Protein AF-A0A7C6ZZM4-F1 (afdb_monomer_lite)

Secondary structure (DSSP, 8-state):
-PPEEEEEE-S-HHHHHHHHHHHHHHHHTTPEE-S-GGG-SEEEEEE--SSHHHHHHHHHHHHHHHHHHHTT--SEEEEEEHHHHHSHHHHHHH-TT--EEE-GGGGGGHHHHHHHHHHS---S-EEE-------GGGGS-----TT-SEEEEE-EE------TT--HHHHH-S-EEPPHHHHHHHHHHHHHTT--EEEEE-S-GGGTTTTTSSS--HHHHHHH-

Radius of gyration: 17.54 Å; chains: 1; bounding box: 42×34×49 Å

Foldseek 3Di:
DAAEEEEAFADDQVSVLLVQLLQFLLVVLRHHYDPPLLQHQEYEYAADDQDDVRVVVSVVVQVVSLVSVVVVSYNAYEYEYQCLQVCVVPCVVVPVSHQERAAPLCSLCNNVVCCCVVPVVPDHHYYHHPDQPDPVSSLGGGHDDPPDLEGEQEFWWFDPDPPPSGPRCSRTNYIGGDDLVSSLVVVVVVVVVRRPYYHYDYPDLQCHCCVPNVDGCSVVSVVSD

pLDDT: mean 94.8, std 5.5, range [56.72, 98.62]

Structure (mmCIF, N/CA/C/O backbone):
data_AF-A0A7C6ZZM4-F1
#
_entry.id   AF-A0A7C6ZZM4-F1
#
loop_
_atom_site.group_PDB
_atom_site.id
_atom_site.type_symbol
_atom_site.label_atom_id
_atom_site.label_alt_id
_atom_site.label_comp_id
_atom_site.label_asym_id
_atom_site.label_entity_id
_atom_site.label_seq_id
_atom_site.pdbx_PDB_ins_code
_atom_site.Cartn_x
_atom_site.Cartn_y
_atom_site.Cartn_z
_atom_site.occupancy
_atom_site.B_iso_or_equiv
_atom_site.auth_seq_id
_atom_site.auth_comp_id
_atom_site.auth_asym_id
_atom_site.auth_atom_id
_atom_site.pdbx_PDB_model_num
ATOM 1 N N . MET A 1 1 ? -19.644 -15.071 12.834 1.00 56.72 1 MET A N 1
ATOM 2 C CA . MET A 1 1 ? -19.737 -13.792 12.101 1.00 56.72 1 MET A CA 1
ATOM 3 C C . MET A 1 1 ? -18.325 -13.374 11.755 1.00 56.72 1 MET A C 1
ATOM 5 O O . MET A 1 1 ? -17.485 -13.426 12.648 1.00 56.72 1 MET A O 1
ATOM 9 N N . ASN A 1 2 ? -18.058 -13.038 10.494 1.00 79.69 2 ASN A N 1
ATOM 10 C CA . ASN A 1 2 ? -16.751 -12.513 10.101 1.00 79.69 2 ASN A CA 1
ATOM 11 C C . ASN A 1 2 ? -16.609 -11.097 10.663 1.00 79.69 2 ASN A C 1
ATOM 13 O O . ASN A 1 2 ? -17.570 -10.327 10.657 1.00 79.69 2 ASN A O 1
ATOM 17 N N . ARG A 1 3 ? -15.429 -10.775 11.192 1.00 92.75 3 ARG A N 1
ATOM 18 C CA . ARG A 1 3 ? -15.147 -9.439 11.724 1.00 92.75 3 ARG A CA 1
ATOM 19 C C . ARG A 1 3 ? -14.967 -8.469 10.562 1.00 92.75 3 ARG A C 1
ATOM 21 O O . ARG A 1 3 ? -14.267 -8.795 9.601 1.00 92.75 3 ARG A O 1
ATOM 28 N N . LYS A 1 4 ? -15.584 -7.292 10.651 1.00 96.62 4 LYS A N 1
ATOM 29 C CA . LYS A 1 4 ? -15.557 -6.287 9.582 1.00 96.62 4 LYS A CA 1
ATOM 30 C C . LYS A 1 4 ? -14.373 -5.336 9.722 1.00 96.62 4 LYS A C 1
ATOM 32 O O . LYS A 1 4 ? -14.105 -4.850 10.820 1.00 96.62 4 LYS A O 1
ATOM 37 N N . VAL A 1 5 ? -13.703 -5.039 8.611 1.00 97.88 5 VAL A N 1
ATOM 38 C CA . VAL A 1 5 ? -12.553 -4.127 8.546 1.00 97.88 5 VAL A CA 1
ATOM 39 C C . VAL A 1 5 ? -12.775 -3.076 7.458 1.00 97.88 5 VAL A C 1
ATOM 41 O O . VAL A 1 5 ? -13.059 -3.415 6.310 1.00 97.88 5 VAL A O 1
ATOM 44 N N . GLY A 1 6 ? -12.643 -1.802 7.822 1.00 97.88 6 GLY A N 1
ATOM 45 C CA . GLY A 1 6 ? -12.631 -0.675 6.891 1.00 97.88 6 GLY A CA 1
ATOM 46 C C . GLY A 1 6 ? -11.207 -0.322 6.462 1.00 97.88 6 GLY A C 1
ATOM 47 O O . GLY A 1 6 ? -10.270 -0.432 7.254 1.00 97.88 6 GLY A O 1
ATOM 48 N N . ILE A 1 7 ? -11.030 0.113 5.215 1.00 98.12 7 ILE A N 1
ATOM 49 C CA . ILE A 1 7 ? -9.736 0.587 4.708 1.00 98.12 7 ILE A CA 1
ATOM 50 C C . ILE A 1 7 ? -9.934 1.937 4.025 1.00 98.12 7 ILE A C 1
ATOM 52 O O . ILE A 1 7 ? -10.660 2.041 3.038 1.00 98.12 7 ILE A O 1
ATOM 56 N N . VAL A 1 8 ? -9.230 2.952 4.522 1.00 98.00 8 VAL A N 1
ATOM 57 C CA . VAL A 1 8 ? -9.134 4.275 3.905 1.00 98.00 8 VAL A CA 1
ATOM 58 C C . VAL A 1 8 ? -7.806 4.357 3.166 1.00 98.00 8 VAL A C 1
ATOM 60 O O . VAL A 1 8 ? -6.739 4.276 3.773 1.00 98.00 8 VAL A O 1
ATOM 63 N N . THR A 1 9 ? -7.854 4.505 1.845 1.00 97.06 9 THR A N 1
ATOM 64 C CA . THR A 1 9 ? -6.658 4.576 0.998 1.00 97.06 9 THR A CA 1
ATOM 65 C C . THR A 1 9 ? -6.409 6.004 0.548 1.00 97.06 9 THR A C 1
ATOM 67 O O . THR A 1 9 ? -7.226 6.574 -0.170 1.00 97.06 9 THR A O 1
ATOM 70 N N . LEU A 1 10 ? -5.239 6.544 0.886 1.00 96.62 10 LEU A N 1
ATOM 71 C CA . LEU A 1 10 ? -4.831 7.892 0.498 1.00 96.62 10 LEU A CA 1
ATOM 72 C C . LEU A 1 10 ? -3.589 7.885 -0.394 1.00 96.62 10 LEU A C 1
ATOM 74 O O . LEU A 1 10 ? -2.773 6.955 -0.392 1.00 96.62 10 LEU A O 1
ATOM 78 N N . GLY A 1 11 ? -3.399 8.982 -1.122 1.00 93.44 11 GLY A N 1
ATOM 79 C CA . GLY A 1 11 ? -2.175 9.251 -1.864 1.00 93.44 11 GLY A CA 1
ATOM 80 C C . GLY A 1 11 ? -2.167 8.710 -3.287 1.00 93.44 11 GLY A C 1
ATOM 81 O O . GLY A 1 11 ? -2.845 9.228 -4.165 1.00 93.44 11 GLY A O 1
ATOM 82 N N . CYS A 1 12 ? -1.280 7.753 -3.563 1.00 94.75 12 CYS A N 1
ATOM 83 C CA . CYS A 1 12 ? -0.857 7.442 -4.931 1.00 94.75 12 CYS A CA 1
ATOM 84 C C . CYS A 1 12 ? -1.203 6.007 -5.366 1.00 94.75 12 CYS A C 1
ATOM 86 O O . CYS A 1 12 ? -1.445 5.152 -4.512 1.00 94.75 12 CYS A O 1
ATOM 88 N N . PRO A 1 13 ? -1.114 5.685 -6.673 1.00 96.75 13 PRO A N 1
ATOM 89 C CA . PRO A 1 13 ? -1.399 4.345 -7.196 1.00 96.75 13 PRO A CA 1
ATOM 90 C C . PRO A 1 13 ? -0.653 3.197 -6.506 1.00 96.75 13 PRO A C 1
ATOM 92 O O . PRO A 1 13 ? -1.182 2.102 -6.369 1.00 96.75 13 PRO A O 1
ATOM 95 N N . LYS A 1 14 ? 0.572 3.443 -6.030 1.00 96.06 14 LYS A N 1
ATOM 96 C CA . LYS A 1 14 ? 1.363 2.435 -5.305 1.00 96.06 14 LYS A CA 1
ATOM 97 C C . LYS A 1 14 ? 0.750 2.111 -3.943 1.00 96.06 14 LYS A C 1
ATOM 99 O O . LYS A 1 14 ? 0.739 0.956 -3.547 1.00 96.06 14 LYS A O 1
ATOM 104 N N . ASN A 1 15 ? 0.213 3.129 -3.273 1.00 95.38 15 ASN A N 1
ATOM 105 C CA . ASN A 1 15 ? -0.467 2.974 -1.994 1.00 95.38 15 ASN A CA 1
ATOM 106 C C . ASN A 1 15 ? -1.818 2.270 -2.165 1.00 95.38 15 ASN A C 1
ATOM 108 O O . ASN A 1 15 ? -2.217 1.492 -1.308 1.00 95.38 15 ASN A O 1
ATOM 112 N N . LEU A 1 16 ? -2.488 2.492 -3.302 1.00 96.44 16 LEU A N 1
ATOM 113 C CA . LEU A 1 16 ? -3.681 1.733 -3.665 1.00 96.44 16 LEU A CA 1
ATOM 114 C C . LEU A 1 16 ? -3.374 0.240 -3.815 1.00 96.44 16 LEU A C 1
ATOM 116 O O . LEU A 1 16 ? -4.078 -0.564 -3.219 1.00 96.44 16 LEU A O 1
ATOM 120 N N . VAL A 1 17 ? -2.296 -0.128 -4.517 1.00 97.38 17 VAL A N 1
ATOM 121 C CA . VAL A 1 17 ? -1.868 -1.538 -4.604 1.00 97.38 17 VAL A CA 1
ATOM 122 C C . VAL A 1 17 ? -1.581 -2.118 -3.212 1.00 97.38 17 VAL A C 1
ATOM 124 O O . VAL A 1 17 ? -1.999 -3.237 -2.930 1.00 97.38 17 VAL A O 1
ATOM 127 N N . ASP A 1 18 ? -0.935 -1.356 -2.321 1.00 97.06 18 ASP A N 1
ATOM 128 C CA . ASP A 1 18 ? -0.705 -1.798 -0.938 1.00 97.06 18 ASP A CA 1
ATOM 129 C C . ASP A 1 18 ? -2.032 -2.066 -0.206 1.00 97.06 18 ASP A C 1
ATOM 131 O O . ASP A 1 18 ? -2.182 -3.106 0.427 1.00 97.06 18 ASP A O 1
ATOM 135 N N . SER A 1 19 ? -3.025 -1.180 -0.335 1.00 97.62 19 SER A N 1
ATOM 136 C CA . SER A 1 19 ? -4.355 -1.375 0.261 1.00 97.62 19 SER A CA 1
ATOM 137 C C . SER A 1 19 ? -5.121 -2.562 -0.331 1.00 97.62 19 SER A C 1
ATOM 139 O O . SER A 1 19 ? -5.804 -3.266 0.409 1.00 97.62 19 SER A O 1
ATOM 141 N N . GLU A 1 20 ? -4.997 -2.824 -1.633 1.00 97.06 20 GLU A N 1
ATOM 142 C CA . GLU A 1 20 ? -5.584 -4.010 -2.270 1.00 97.06 20 GLU A CA 1
ATOM 143 C C . GLU A 1 20 ? -4.969 -5.305 -1.717 1.00 97.06 20 GLU A C 1
ATOM 145 O O . GLU A 1 20 ? -5.688 -6.276 -1.470 1.00 97.06 20 GLU A O 1
ATOM 150 N N . ILE A 1 21 ? -3.653 -5.318 -1.476 1.00 97.19 21 ILE A N 1
ATOM 151 C CA . ILE A 1 21 ? -2.951 -6.440 -0.833 1.00 97.19 21 ILE A CA 1
ATOM 152 C C . ILE A 1 21 ? -3.411 -6.613 0.616 1.00 97.19 21 ILE A C 1
ATOM 154 O O . ILE A 1 21 ? -3.703 -7.736 1.027 1.00 97.19 21 ILE A O 1
ATOM 158 N N . MET A 1 22 ? -3.521 -5.520 1.381 1.00 97.38 22 MET A N 1
ATOM 159 C CA . MET A 1 22 ? -4.058 -5.562 2.747 1.00 97.38 22 MET A CA 1
ATOM 160 C C . MET A 1 22 ? -5.458 -6.182 2.753 1.00 97.38 22 MET A C 1
ATOM 162 O O . MET A 1 22 ? -5.711 -7.116 3.507 1.00 97.38 22 MET A O 1
ATOM 166 N N . ALA A 1 23 ? -6.346 -5.710 1.874 1.00 97.38 23 ALA A N 1
ATOM 167 C CA . ALA A 1 23 ? -7.710 -6.208 1.750 1.00 97.38 23 ALA A CA 1
ATOM 168 C C . ALA A 1 23 ? -7.762 -7.703 1.393 1.00 97.38 23 ALA A C 1
ATOM 170 O O . ALA A 1 23 ? -8.480 -8.458 2.044 1.00 97.38 23 ALA A O 1
ATOM 171 N N . GLY A 1 24 ? -6.985 -8.141 0.396 1.00 96.88 24 GLY A N 1
ATOM 172 C CA . GLY A 1 24 ? -6.943 -9.549 -0.013 1.00 96.88 24 GLY A CA 1
ATOM 173 C C . GLY A 1 24 ? -6.381 -10.461 1.079 1.00 96.88 24 GLY A C 1
ATOM 174 O O . GLY A 1 24 ? -6.982 -11.480 1.401 1.00 96.88 24 GLY A O 1
ATOM 175 N N . SER A 1 25 ? -5.294 -10.044 1.729 1.00 96.56 25 SER A N 1
ATOM 176 C CA . SER A 1 25 ? -4.680 -10.803 2.829 1.00 96.56 25 SER A CA 1
ATOM 177 C C . SER A 1 25 ? -5.598 -10.904 4.053 1.00 96.56 25 SER A C 1
ATOM 179 O O . SER A 1 25 ? -5.579 -11.899 4.773 1.00 96.56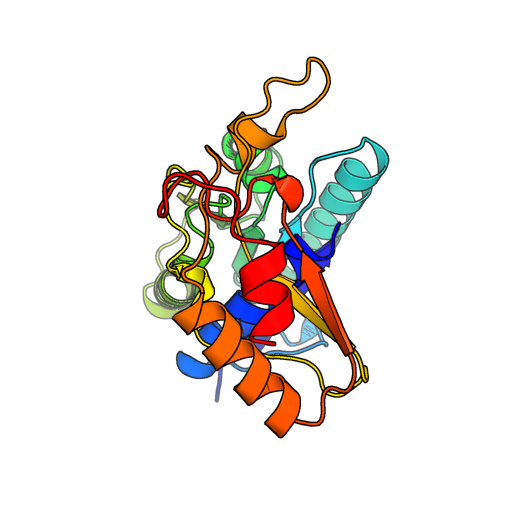 25 SER A O 1
ATOM 181 N N . LEU A 1 26 ? -6.418 -9.880 4.302 1.00 96.81 26 LEU A N 1
ATOM 182 C CA . LEU A 1 26 ? -7.426 -9.897 5.361 1.00 96.81 26 LEU A CA 1
ATOM 183 C C . LEU A 1 26 ? -8.601 -10.820 5.031 1.00 96.81 26 LEU A C 1
ATOM 185 O O . LEU A 1 26 ? -9.064 -11.536 5.918 1.00 96.81 26 LEU A O 1
ATOM 189 N N . GLN A 1 27 ? -9.048 -10.849 3.774 1.00 95.94 27 GLN A N 1
ATOM 190 C CA . GLN A 1 27 ? -10.064 -11.804 3.323 1.00 95.94 27 GLN A CA 1
ATOM 191 C C . GLN A 1 27 ? -9.586 -13.250 3.485 1.00 95.94 27 GLN A C 1
ATOM 193 O O . GLN A 1 27 ? -10.322 -14.069 4.037 1.00 95.94 27 GLN A O 1
ATOM 198 N N . ASP A 1 28 ? -8.340 -13.544 3.103 1.00 95.50 28 ASP A N 1
ATOM 199 C CA . ASP A 1 28 ? -7.726 -14.864 3.308 1.00 95.50 28 ASP A CA 1
ATOM 200 C C . ASP A 1 28 ? -7.648 -15.242 4.799 1.00 95.50 28 ASP A C 1
ATOM 202 O O . ASP A 1 28 ? -7.771 -16.412 5.158 1.00 95.50 28 ASP A O 1
ATOM 206 N N . ALA A 1 29 ? -7.505 -14.249 5.683 1.00 94.62 29 ALA A N 1
ATOM 207 C CA . ALA A 1 29 ? -7.520 -14.425 7.135 1.00 94.62 29 ALA A CA 1
ATOM 208 C C . ALA A 1 29 ? -8.936 -14.477 7.756 1.00 94.62 29 ALA A C 1
ATOM 210 O O . ALA A 1 29 ? -9.059 -14.561 8.978 1.00 94.62 29 ALA A O 1
ATOM 211 N N . GLY A 1 30 ? -10.004 -14.443 6.950 1.00 95.25 30 GLY A N 1
ATOM 212 C CA . GLY A 1 30 ? -11.395 -14.577 7.406 1.00 95.25 30 GLY A CA 1
ATOM 213 C C . GLY A 1 30 ? -12.087 -13.269 7.811 1.00 95.25 30 GLY A C 1
ATOM 214 O O . GLY A 1 30 ? -13.181 -13.307 8.383 1.00 95.25 30 GLY A O 1
ATOM 215 N N . TYR A 1 31 ? -11.486 -12.114 7.520 1.00 96.38 31 TYR A N 1
ATOM 216 C CA . TYR A 1 31 ? -12.114 -10.808 7.723 1.00 96.38 31 TYR A CA 1
ATOM 217 C C . TYR A 1 31 ? -13.001 -10.416 6.537 1.00 96.38 31 TYR A C 1
ATOM 219 O O . TYR A 1 31 ? -12.747 -10.771 5.387 1.00 96.38 31 TYR A O 1
ATOM 227 N N . GLU A 1 32 ? -14.038 -9.631 6.813 1.00 96.62 32 GLU A N 1
ATOM 228 C CA . GLU A 1 32 ? -14.893 -9.026 5.792 1.00 96.62 32 GLU A CA 1
ATOM 229 C C . GLU A 1 32 ? -14.486 -7.563 5.584 1.00 96.62 32 GLU A C 1
ATOM 231 O O . GLU A 1 32 ? -14.417 -6.794 6.541 1.00 96.62 32 GLU A O 1
ATOM 236 N N . ILE A 1 33 ? -14.225 -7.155 4.341 1.00 96.38 33 ILE A N 1
ATOM 237 C CA . ILE A 1 33 ? -13.918 -5.753 4.028 1.00 96.38 33 ILE A CA 1
ATOM 238 C C . ILE A 1 33 ? -15.225 -4.983 3.853 1.00 96.38 33 ILE A C 1
ATOM 240 O O . ILE A 1 33 ? -16.065 -5.380 3.046 1.00 96.38 33 ILE A O 1
ATOM 244 N N . THR A 1 34 ? -15.389 -3.879 4.582 1.00 95.62 34 THR A N 1
ATOM 245 C CA . THR A 1 34 ? -16.604 -3.054 4.545 1.00 95.62 34 THR A CA 1
ATOM 246 C C . THR A 1 34 ? -16.298 -1.613 4.124 1.00 95.62 34 THR A C 1
ATOM 248 O O . THR A 1 34 ? -15.335 -1.027 4.623 1.00 95.62 34 THR A O 1
ATOM 251 N N . PRO A 1 35 ? -17.107 -1.008 3.233 1.00 93.88 35 PRO A N 1
ATOM 252 C CA . PRO A 1 35 ? -17.048 0.428 2.965 1.00 93.88 35 PRO A CA 1
ATOM 253 C C . PRO A 1 35 ? -17.772 1.255 4.041 1.00 93.88 35 PRO A C 1
ATOM 255 O O . PRO A 1 35 ? -17.580 2.464 4.113 1.00 93.88 35 PRO A O 1
ATOM 258 N N . ASP A 1 36 ? -18.618 0.628 4.867 1.00 95.31 36 ASP A N 1
ATOM 259 C CA . ASP A 1 36 ? -19.301 1.294 5.976 1.00 95.31 36 ASP A CA 1
ATOM 260 C C . ASP A 1 36 ? -18.439 1.230 7.241 1.00 95.31 36 ASP A C 1
ATOM 262 O O . ASP A 1 36 ? -18.464 0.242 7.985 1.00 95.31 36 ASP A O 1
ATOM 266 N N . HIS A 1 37 ? -17.692 2.308 7.484 1.00 94.25 37 HIS A N 1
ATOM 267 C CA . HIS A 1 37 ? -16.797 2.450 8.631 1.00 94.25 37 HIS A CA 1
ATOM 268 C C . HIS A 1 37 ? -17.514 2.379 9.987 1.00 94.25 37 HIS A C 1
ATOM 270 O O . HIS A 1 37 ? -16.901 1.933 10.954 1.00 94.25 37 HIS A O 1
ATOM 276 N N . ARG A 1 38 ? -18.810 2.723 10.076 1.00 93.81 38 ARG A N 1
ATOM 277 C CA . ARG A 1 38 ? -19.577 2.601 11.334 1.00 93.81 38 ARG A CA 1
ATOM 278 C C . ARG A 1 38 ? -19.795 1.150 11.749 1.00 93.81 38 ARG A C 1
ATOM 280 O O . ARG A 1 38 ? -19.943 0.868 12.932 1.00 93.81 38 ARG A O 1
ATOM 287 N N . SER A 1 39 ? -19.819 0.239 10.779 1.00 94.62 39 SER A N 1
ATOM 288 C CA . SER A 1 39 ? -19.979 -1.200 11.010 1.00 94.62 39 SER A CA 1
ATOM 289 C C . SER A 1 39 ? -18.656 -1.949 11.211 1.00 94.62 39 SER A C 1
ATOM 291 O O . SER A 1 39 ? -18.674 -3.164 11.425 1.00 94.62 39 SER A O 1
ATOM 293 N N . ALA A 1 40 ? -17.514 -1.264 11.087 1.00 96.62 40 ALA A N 1
ATOM 294 C CA . ALA A 1 40 ? -16.195 -1.879 11.133 1.00 96.62 40 ALA A CA 1
ATOM 295 C C . ALA A 1 40 ? -15.699 -2.050 12.576 1.00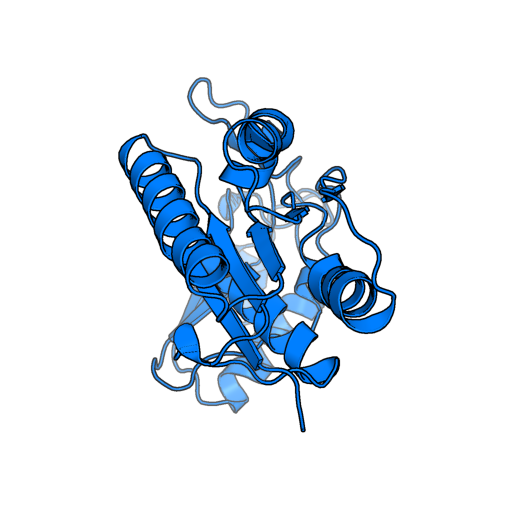 96.62 40 ALA A C 1
ATOM 297 O O . ALA A 1 40 ? -15.728 -1.120 13.373 1.00 96.62 40 ALA A O 1
ATOM 298 N N . GLU A 1 41 ? -15.159 -3.226 12.902 1.00 95.56 41 GLU A N 1
ATOM 299 C CA . GLU A 1 41 ? -14.476 -3.446 14.184 1.00 95.56 41 GLU A CA 1
ATOM 300 C C . GLU A 1 41 ? -13.045 -2.897 14.169 1.00 95.56 41 GLU A C 1
ATOM 302 O O . GLU A 1 41 ? -12.500 -2.562 15.223 1.00 95.56 41 GLU A O 1
ATOM 307 N N . ALA A 1 42 ? -12.442 -2.793 12.983 1.00 97.19 42 ALA A N 1
ATOM 308 C CA . ALA A 1 42 ? -11.142 -2.172 12.783 1.00 97.19 42 ALA A CA 1
ATOM 309 C C . ALA A 1 42 ? -11.123 -1.285 11.534 1.00 97.19 42 ALA A C 1
ATOM 311 O O . ALA A 1 42 ? -11.761 -1.606 10.533 1.00 97.19 42 ALA A O 1
ATOM 312 N N . ILE A 1 43 ? -10.353 -0.200 11.574 1.00 98.44 43 ILE A N 1
ATOM 313 C CA . ILE A 1 43 ? -10.127 0.692 10.434 1.00 98.44 43 ILE A CA 1
ATOM 314 C C . ILE A 1 43 ? -8.625 0.812 10.211 1.00 98.44 43 ILE A C 1
ATOM 316 O O . ILE A 1 43 ? -7.859 1.030 11.151 1.00 98.44 43 ILE A O 1
ATOM 320 N N . ILE A 1 44 ? -8.212 0.675 8.953 1.00 98.62 44 ILE A N 1
ATOM 321 C CA . ILE A 1 44 ? -6.838 0.897 8.508 1.00 98.62 44 ILE A CA 1
ATOM 322 C C . ILE A 1 44 ? -6.816 2.158 7.648 1.00 98.62 44 ILE A C 1
ATOM 324 O O . ILE A 1 44 ? -7.417 2.188 6.575 1.00 98.62 44 ILE A O 1
ATOM 328 N N . VAL A 1 45 ? -6.085 3.182 8.078 1.00 98.56 45 VAL A N 1
ATOM 329 C CA . VAL A 1 45 ? -5.839 4.386 7.278 1.00 98.56 45 VAL A CA 1
ATOM 330 C C . VAL A 1 45 ? -4.467 4.254 6.622 1.00 98.56 45 VAL A C 1
ATOM 332 O O . VAL A 1 45 ? -3.438 4.386 7.282 1.00 98.56 45 VAL A O 1
ATOM 335 N N . ASN A 1 46 ? -4.433 3.961 5.321 1.00 98.31 46 ASN A N 1
ATOM 336 C CA . ASN A 1 46 ? -3.201 3.856 4.545 1.00 98.31 46 ASN A CA 1
ATOM 337 C C . ASN A 1 46 ? -2.805 5.224 3.969 1.00 98.31 46 ASN A C 1
ATOM 339 O O . ASN A 1 46 ? -3.391 5.722 3.006 1.00 98.31 46 ASN A O 1
ATOM 343 N N . THR A 1 47 ? -1.779 5.822 4.562 1.00 97.50 47 THR A N 1
ATOM 344 C CA . THR A 1 47 ? -1.444 7.245 4.454 1.00 97.50 47 THR A CA 1
ATOM 345 C C . THR A 1 47 ? -0.331 7.560 3.454 1.00 97.50 47 THR A C 1
ATOM 347 O O . THR A 1 47 ? 0.570 6.758 3.181 1.00 97.50 47 THR A O 1
ATOM 350 N N . CYS A 1 48 ? -0.345 8.798 2.955 1.00 93.19 48 CYS A N 1
ATOM 351 C CA . CYS A 1 48 ? 0.724 9.394 2.157 1.00 93.19 48 CYS A CA 1
ATOM 352 C C . CYS A 1 48 ? 1.515 10.424 2.982 1.00 93.19 48 CYS A C 1
ATOM 354 O O . CYS A 1 48 ? 0.980 11.021 3.904 1.00 93.19 48 CYS A O 1
ATOM 356 N N . ALA A 1 49 ? 2.784 10.665 2.636 1.00 89.19 49 ALA A N 1
ATOM 357 C CA . ALA A 1 49 ? 3.639 11.646 3.327 1.00 89.19 49 ALA A CA 1
ATOM 358 C C . ALA A 1 49 ? 4.426 12.569 2.390 1.00 89.19 49 ALA A C 1
ATOM 360 O O . ALA A 1 49 ? 5.400 13.199 2.818 1.00 89.19 49 ALA A O 1
ATOM 361 N N . PHE A 1 50 ? 4.084 12.567 1.099 1.00 82.56 50 PHE A N 1
ATOM 362 C CA . PHE A 1 50 ? 4.961 13.119 0.071 1.00 82.56 50 PHE A CA 1
ATOM 363 C C . PHE A 1 50 ? 4.898 14.650 0.002 1.00 82.56 50 PHE A C 1
ATOM 365 O O . PHE A 1 50 ? 5.928 15.297 0.177 1.00 82.56 50 PHE A O 1
ATOM 372 N N . ILE A 1 51 ? 3.706 15.222 -0.186 1.00 86.00 51 ILE A N 1
ATOM 373 C CA . ILE A 1 51 ? 3.465 16.677 -0.247 1.00 86.00 51 ILE A CA 1
ATOM 374 C C . ILE A 1 51 ? 2.669 17.160 0.971 1.00 86.00 51 ILE A C 1
ATOM 376 O O . ILE A 1 51 ? 2.078 16.335 1.663 1.00 86.00 51 ILE A O 1
ATOM 380 N N . GLY A 1 52 ? 2.680 18.474 1.235 1.00 86.19 52 GLY A N 1
ATOM 381 C CA . GLY A 1 52 ? 2.012 19.102 2.388 1.00 86.19 52 GLY A CA 1
ATOM 382 C C . GLY A 1 52 ? 0.534 18.730 2.493 1.00 86.19 52 GLY A C 1
ATOM 383 O O . GLY A 1 52 ? 0.153 18.067 3.451 1.00 86.19 52 GLY A O 1
ATOM 384 N N . ASP A 1 53 ? -0.241 19.022 1.451 1.00 89.62 53 ASP A N 1
ATOM 385 C CA . ASP A 1 53 ? -1.685 18.755 1.396 1.00 89.62 53 ASP A CA 1
ATOM 386 C C . ASP A 1 53 ? -2.018 17.277 1.659 1.00 89.62 53 ASP A C 1
ATOM 388 O O . ASP A 1 53 ? -2.949 16.954 2.387 1.00 89.62 53 ASP A O 1
ATOM 392 N N . ALA A 1 54 ? -1.196 16.355 1.143 1.00 90.00 54 ALA A N 1
ATOM 393 C CA . ALA A 1 54 ? -1.379 14.920 1.363 1.00 90.00 54 ALA A CA 1
ATOM 394 C C . ALA A 1 54 ? -1.106 14.494 2.817 1.00 90.00 54 ALA A C 1
ATOM 396 O O . ALA A 1 54 ? -1.627 13.473 3.264 1.00 90.00 54 ALA A O 1
ATOM 397 N N . LYS A 1 55 ? -0.270 15.237 3.555 1.00 92.88 55 LYS A N 1
ATOM 398 C CA . LYS A 1 55 ? -0.083 15.015 4.995 1.00 92.88 55 LYS A CA 1
ATOM 399 C C . LYS A 1 55 ? -1.286 15.525 5.772 1.00 92.88 55 LYS A C 1
ATOM 401 O O . LYS A 1 55 ? -1.744 14.826 6.665 1.00 92.88 55 LYS A O 1
ATOM 406 N N . GLU A 1 56 ? -1.792 16.707 5.432 1.00 94.50 56 GLU A N 1
ATOM 407 C CA . GLU A 1 56 ? -2.981 17.277 6.074 1.00 94.50 56 GLU A CA 1
ATOM 408 C C . GLU A 1 56 ? -4.200 16.375 5.864 1.00 94.50 56 GLU A C 1
ATOM 410 O O . GL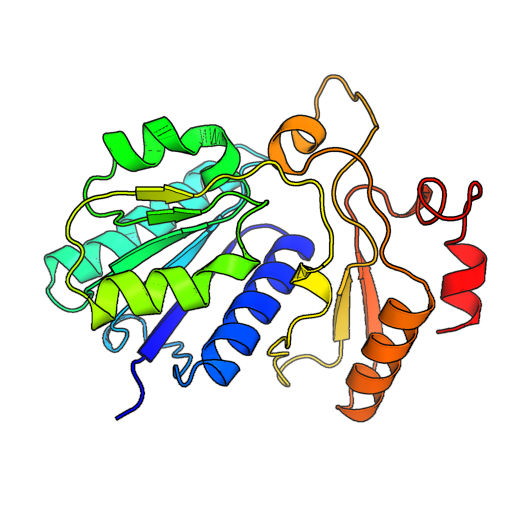U A 1 56 ? -4.848 15.993 6.836 1.00 94.50 56 GLU A O 1
ATOM 415 N N . GLU A 1 57 ? -4.444 15.932 4.626 1.00 96.12 57 GLU A N 1
ATOM 416 C CA . GLU A 1 57 ? -5.480 14.948 4.286 1.00 96.12 57 GLU A CA 1
ATOM 417 C C . GLU A 1 57 ? -5.334 13.659 5.105 1.00 96.12 57 GLU A C 1
ATOM 419 O O . GLU A 1 57 ? -6.314 13.139 5.646 1.00 96.12 57 GLU A O 1
ATOM 424 N N . ALA A 1 58 ? -4.104 13.155 5.237 1.00 96.25 58 ALA A N 1
ATOM 425 C CA . ALA A 1 58 ? -3.833 11.960 6.020 1.00 96.25 58 ALA A CA 1
ATOM 426 C C . ALA A 1 58 ? -4.132 12.155 7.510 1.00 96.25 58 ALA A C 1
ATOM 428 O O . ALA A 1 58 ? -4.791 11.301 8.096 1.00 96.25 58 ALA A O 1
ATOM 429 N N . ILE A 1 59 ? -3.713 13.269 8.113 1.00 96.81 59 ILE A N 1
ATOM 430 C CA . ILE A 1 59 ? -4.016 13.570 9.519 1.00 96.81 59 ILE A CA 1
ATOM 431 C C . ILE A 1 59 ? -5.524 13.726 9.729 1.00 96.81 59 ILE A C 1
ATOM 433 O O . ILE A 1 59 ? -6.068 13.106 10.640 1.00 96.81 59 ILE A O 1
ATOM 437 N N . MET A 1 60 ? -6.217 14.472 8.864 1.00 97.38 60 MET A N 1
ATOM 438 C CA . MET A 1 60 ? -7.674 14.624 8.946 1.00 97.38 60 MET A CA 1
ATOM 439 C C . MET A 1 60 ? -8.393 13.273 8.864 1.00 97.38 60 MET A C 1
ATOM 441 O O . MET A 1 60 ? -9.278 13.008 9.672 1.00 97.38 60 MET A O 1
ATOM 445 N N . SER A 1 61 ? -7.963 12.390 7.960 1.00 97.88 61 SER A N 1
ATOM 446 C CA . SER A 1 61 ? -8.547 11.050 7.812 1.00 97.88 61 SER A CA 1
ATOM 447 C C . SER A 1 61 ? -8.294 10.154 9.028 1.00 97.88 61 SER A C 1
ATOM 449 O O . SER A 1 61 ? -9.161 9.366 9.404 1.00 97.88 61 SER A O 1
ATOM 451 N N . ILE A 1 62 ? -7.120 10.263 9.666 1.00 98.06 62 ILE A N 1
ATOM 452 C CA . ILE A 1 62 ? -6.828 9.541 10.915 1.00 98.06 62 ILE A CA 1
ATOM 453 C C . ILE A 1 62 ? -7.753 10.034 12.030 1.00 98.06 62 ILE A C 1
ATOM 455 O O . ILE A 1 62 ? -8.336 9.212 12.732 1.00 98.06 62 ILE A O 1
ATOM 459 N N . LEU A 1 63 ? -7.918 11.351 12.175 1.00 97.94 63 LEU A N 1
ATOM 460 C CA . LEU A 1 63 ? -8.787 11.939 13.198 1.00 97.94 63 LEU A CA 1
ATOM 461 C C . LEU A 1 63 ? -10.265 11.602 12.958 1.00 97.94 63 LEU A C 1
ATOM 463 O O . LEU A 1 63 ? -10.992 11.313 13.903 1.00 97.94 63 LEU A O 1
ATOM 467 N N . GLU A 1 64 ? -10.719 11.575 11.703 1.00 97.56 64 GLU A N 1
ATOM 468 C CA . GLU A 1 64 ? -12.068 11.114 11.365 1.00 97.56 64 GLU A CA 1
ATOM 469 C C . GLU A 1 64 ? -12.267 9.639 11.739 1.00 97.56 64 GLU A C 1
ATOM 471 O O . GLU A 1 64 ? -13.289 9.285 12.326 1.00 97.56 64 GLU A O 1
ATOM 476 N N . ALA A 1 65 ? -11.276 8.786 11.467 1.00 97.56 65 ALA A N 1
ATOM 477 C CA . ALA A 1 65 ? -11.317 7.387 11.876 1.00 97.56 65 ALA A CA 1
ATOM 478 C C . ALA A 1 65 ? -11.303 7.226 13.411 1.00 97.56 65 ALA A C 1
ATOM 480 O O . ALA A 1 65 ? -12.025 6.385 13.947 1.00 97.56 65 ALA A O 1
ATOM 481 N N . ALA A 1 66 ? -10.529 8.056 14.119 1.00 97.25 66 ALA A N 1
ATOM 482 C CA . ALA A 1 66 ? -10.438 8.071 15.579 1.00 97.25 66 ALA A CA 1
ATOM 483 C C . ALA A 1 66 ? -11.783 8.376 16.251 1.00 97.25 66 ALA A C 1
ATOM 485 O O . ALA A 1 66 ? -12.129 7.729 17.238 1.00 97.25 66 ALA A O 1
ATOM 486 N N . ARG A 1 67 ? -12.609 9.248 15.656 1.00 96.69 67 ARG A N 1
ATOM 487 C CA . ARG A 1 67 ? -13.957 9.546 16.172 1.00 96.69 67 ARG A CA 1
ATOM 488 C C . ARG A 1 67 ? -14.852 8.314 16.291 1.00 96.69 67 ARG A C 1
ATOM 490 O O . ARG A 1 67 ? -15.680 8.258 17.193 1.00 96.69 67 ARG A O 1
ATOM 497 N N . TYR A 1 68 ? -14.692 7.303 15.433 1.00 96.19 68 TYR A N 1
ATOM 498 C CA . TYR A 1 68 ? -15.464 6.061 15.573 1.00 96.19 68 TYR A CA 1
ATOM 499 C C . TYR A 1 68 ? -15.090 5.279 16.838 1.00 96.19 68 TYR A C 1
ATOM 501 O O . TYR A 1 68 ? -15.905 4.495 17.327 1.00 96.19 68 TYR A O 1
ATOM 509 N N . LYS A 1 69 ? -13.886 5.493 17.381 1.00 93.56 69 LYS A N 1
ATOM 510 C CA . LYS A 1 69 ? -13.451 4.930 18.662 1.00 93.56 69 LYS A CA 1
ATOM 511 C C . LYS A 1 69 ? -14.130 5.654 19.825 1.00 93.56 69 LYS A C 1
ATOM 513 O O . LYS A 1 69 ? -14.683 4.992 20.699 1.00 93.56 69 LYS A O 1
ATOM 518 N N . ASP A 1 70 ? -14.190 6.985 19.768 1.00 90.62 70 ASP A N 1
ATOM 519 C CA . ASP A 1 70 ? -14.899 7.814 20.757 1.00 90.62 70 ASP A CA 1
ATOM 520 C C . ASP A 1 70 ? -16.406 7.521 20.784 1.00 90.62 70 ASP A C 1
ATOM 522 O O . ASP A 1 70 ? -17.025 7.465 21.846 1.00 90.62 70 ASP A O 1
ATOM 526 N N . GLU A 1 71 ? -16.998 7.272 19.613 1.00 92.25 71 GLU A N 1
ATOM 527 C CA . GLU A 1 71 ? -18.399 6.860 19.457 1.00 92.25 71 GLU A CA 1
ATOM 528 C C . GLU A 1 71 ? -18.645 5.391 19.873 1.00 92.25 71 GLU A C 1
ATOM 530 O O . GLU A 1 71 ? -19.777 4.912 19.802 1.00 92.25 71 GLU A O 1
ATOM 535 N N . GLY A 1 72 ? -17.608 4.653 20.285 1.00 90.25 72 GLY A N 1
ATOM 536 C CA . GLY A 1 72 ? -17.697 3.255 20.720 1.00 90.25 72 GLY A CA 1
ATOM 537 C C . GLY A 1 72 ? -17.984 2.248 19.598 1.00 90.25 72 GLY A C 1
ATOM 538 O O . GLY A 1 72 ? -18.283 1.086 19.878 1.00 90.25 72 GLY A O 1
ATOM 539 N N . CYS A 1 73 ? -17.905 2.676 18.335 1.00 91.44 73 CYS A N 1
ATOM 540 C CA . CYS A 1 73 ? -18.171 1.844 17.159 1.00 91.44 73 CYS A CA 1
ATOM 541 C C . CYS A 1 73 ? -16.925 1.067 16.702 1.00 91.44 73 CYS A C 1
ATOM 543 O O . CYS A 1 73 ? -17.047 -0.015 16.133 1.00 91.44 73 CYS A O 1
ATOM 545 N N . LEU A 1 74 ? -15.731 1.604 16.972 1.00 95.75 74 LEU A N 1
ATOM 546 C CA . LEU A 1 74 ? -14.452 1.062 16.522 1.00 95.75 74 LEU A CA 1
ATOM 547 C C . LEU A 1 74 ? -13.653 0.471 17.682 1.00 95.75 74 LEU A C 1
ATOM 549 O O . LEU A 1 74 ? -13.504 1.103 18.726 1.00 95.75 74 LEU A O 1
ATOM 553 N N . LYS A 1 75 ? -13.072 -0.716 17.481 1.00 95.12 75 LYS A N 1
ATOM 554 C CA . LYS A 1 75 ? -12.184 -1.337 18.475 1.00 95.12 75 LYS A CA 1
ATOM 555 C C . LYS A 1 75 ? -10.721 -1.029 18.205 1.00 95.12 75 LYS A C 1
ATOM 557 O O . LYS A 1 75 ? -9.998 -0.745 19.150 1.00 95.12 75 LYS A O 1
ATOM 562 N N . ILE A 1 76 ? -10.300 -1.120 16.940 1.00 96.56 76 ILE A N 1
ATOM 563 C CA . ILE A 1 76 ? -8.894 -0.998 16.544 1.00 96.56 76 ILE A CA 1
ATOM 564 C C . ILE A 1 76 ? -8.723 0.029 15.422 1.00 96.56 76 ILE A C 1
ATOM 566 O O . ILE A 1 76 ? -9.323 -0.099 14.354 1.00 96.56 76 ILE A O 1
ATOM 570 N N . LEU A 1 77 ? -7.837 0.998 15.633 1.00 97.81 77 LEU A N 1
ATOM 571 C CA . LEU A 1 77 ? -7.381 1.934 14.611 1.00 97.81 77 LEU A CA 1
ATOM 572 C C . LEU A 1 77 ? -5.917 1.661 14.250 1.00 97.81 77 LEU A C 1
ATOM 574 O O . LEU A 1 77 ? -5.027 1.724 15.101 1.00 97.81 77 LEU A O 1
ATOM 578 N N . ILE A 1 78 ? -5.666 1.386 12.969 1.00 98.38 78 ILE A N 1
ATOM 579 C CA . ILE A 1 78 ? -4.325 1.194 12.414 1.00 98.38 78 ILE A CA 1
ATOM 580 C C . ILE A 1 78 ? -4.001 2.339 11.460 1.00 98.38 78 ILE A C 1
ATOM 582 O O . ILE A 1 78 ? -4.744 2.597 10.513 1.00 98.38 78 ILE A O 1
ATOM 586 N N . VAL A 1 79 ? -2.845 2.972 11.647 1.00 98.50 79 VAL A N 1
ATOM 587 C CA . VAL A 1 79 ? -2.296 3.938 10.689 1.00 98.50 79 VAL A CA 1
ATOM 588 C C . VAL A 1 79 ? -1.145 3.281 9.947 1.00 98.50 79 VAL A C 1
ATOM 590 O O . VAL A 1 79 ? -0.143 2.912 10.551 1.00 98.50 79 VAL A O 1
ATOM 593 N N . ALA A 1 80 ? -1.282 3.125 8.634 1.00 98.44 80 ALA A N 1
ATOM 594 C CA . ALA A 1 80 ? -0.307 2.454 7.782 1.00 98.44 80 ALA A CA 1
ATOM 595 C C . ALA A 1 80 ? 0.284 3.399 6.725 1.00 98.44 80 ALA A C 1
ATOM 597 O O . ALA A 1 80 ? -0.249 4.481 6.475 1.00 98.44 80 ALA A O 1
ATOM 598 N N . GLY A 1 81 ? 1.368 2.990 6.065 1.00 96.81 81 GLY A N 1
ATOM 599 C CA . GLY A 1 81 ? 1.864 3.642 4.848 1.00 96.81 81 GLY A CA 1
ATOM 600 C C . GLY A 1 81 ? 2.996 4.650 5.066 1.00 96.81 81 GLY A C 1
ATOM 601 O O . GLY A 1 81 ? 3.798 4.543 5.990 1.00 96.81 81 GLY A O 1
ATOM 602 N N . CYS A 1 82 ? 3.122 5.622 4.160 1.00 96.75 82 CYS A N 1
ATOM 603 C CA . CYS A 1 82 ? 4.288 6.512 4.121 1.00 96.75 82 CYS A CA 1
ATOM 604 C C . CYS A 1 82 ? 4.338 7.504 5.294 1.00 96.75 82 CYS A C 1
ATOM 606 O O . CYS A 1 82 ? 5.438 7.863 5.715 1.00 96.75 82 CYS A O 1
ATOM 608 N N . LEU A 1 83 ? 3.186 7.987 5.783 1.00 96.88 83 LEU A N 1
ATOM 609 C CA . LEU A 1 83 ? 3.152 8.903 6.935 1.00 96.88 83 LEU A CA 1
ATOM 610 C C . LEU A 1 83 ? 3.480 8.140 8.206 1.00 96.88 83 LEU A C 1
ATOM 612 O O . LEU A 1 83 ? 4.331 8.593 8.964 1.00 96.88 83 LEU A O 1
ATOM 616 N N . ALA A 1 84 ? 2.877 6.956 8.351 1.00 97.19 84 ALA A N 1
ATOM 617 C CA . ALA A 1 84 ? 3.179 6.005 9.408 1.00 97.19 84 ALA A CA 1
ATOM 618 C C . ALA A 1 84 ? 4.682 5.722 9.492 1.00 97.19 84 ALA A C 1
ATOM 620 O O . ALA A 1 84 ? 5.259 5.872 10.553 1.00 97.19 84 ALA A O 1
ATOM 621 N N . GLU A 1 85 ? 5.354 5.405 8.382 1.00 97.25 85 GLU A N 1
ATOM 622 C CA . GLU A 1 85 ? 6.802 5.151 8.404 1.00 97.25 85 GLU A CA 1
ATOM 623 C C . GLU A 1 85 ? 7.624 6.368 8.857 1.00 97.25 85 GLU A C 1
ATOM 625 O O . GLU A 1 85 ? 8.608 6.230 9.592 1.00 97.25 85 GLU A O 1
ATOM 630 N N . ARG A 1 86 ? 7.231 7.560 8.393 1.00 95.81 86 ARG A N 1
ATOM 631 C CA . ARG A 1 86 ? 7.988 8.796 8.605 1.00 95.81 86 ARG A CA 1
ATOM 632 C C . ARG A 1 86 ? 7.847 9.356 10.015 1.00 95.81 86 ARG A C 1
ATOM 634 O O . ARG A 1 86 ? 8.828 9.875 10.530 1.00 95.81 86 ARG A O 1
ATOM 641 N N . TYR A 1 87 ? 6.635 9.316 10.553 1.00 96.44 87 TYR A N 1
ATOM 642 C CA . TYR A 1 87 ? 6.226 10.010 11.773 1.00 96.44 87 TYR A CA 1
ATOM 643 C C . TYR A 1 87 ? 5.644 9.024 12.792 1.00 96.44 87 TYR A C 1
ATOM 645 O O . TYR A 1 87 ? 4.632 9.301 13.431 1.00 96.44 87 TYR A O 1
ATOM 653 N N . LYS A 1 88 ? 6.204 7.811 12.868 1.00 96.25 88 LYS A N 1
ATOM 654 C CA . LYS A 1 88 ? 5.646 6.723 13.684 1.00 96.25 88 LYS A CA 1
ATOM 655 C C . LYS A 1 88 ? 5.597 7.074 15.165 1.00 96.25 88 LYS A C 1
ATOM 657 O O . LYS A 1 88 ? 4.593 6.792 15.817 1.00 96.25 88 LYS A O 1
ATOM 662 N N . GLU A 1 89 ? 6.653 7.699 15.680 1.00 96.94 89 GLU A N 1
ATOM 663 C CA . GLU A 1 89 ? 6.735 8.121 17.074 1.00 96.94 89 GLU A CA 1
ATOM 664 C C . GLU A 1 89 ? 5.787 9.291 17.373 1.00 96.94 89 GLU A C 1
ATOM 666 O O . GLU A 1 89 ? 5.196 9.342 18.449 1.00 96.94 89 GLU A O 1
ATOM 671 N N . GLU A 1 90 ? 5.602 10.222 16.436 1.00 97.31 90 GLU A N 1
ATOM 672 C CA . GLU A 1 90 ? 4.671 11.335 16.611 1.00 97.31 90 GLU A CA 1
ATOM 673 C C . GLU A 1 90 ? 3.216 10.881 16.502 1.00 97.31 90 GLU A C 1
ATOM 675 O O . GLU A 1 90 ? 2.419 11.234 17.359 1.00 97.31 90 GLU A O 1
ATOM 680 N N . ILE A 1 91 ? 2.858 10.060 15.510 1.00 97.38 91 ILE A N 1
ATOM 681 C CA . ILE A 1 91 ? 1.476 9.580 15.341 1.00 97.38 91 ILE A CA 1
ATOM 682 C C . ILE A 1 91 ? 1.007 8.850 16.598 1.00 97.38 91 ILE A C 1
ATOM 684 O O . ILE A 1 91 ? -0.086 9.123 17.083 1.00 97.38 91 ILE A O 1
ATOM 688 N N . ILE A 1 92 ? 1.833 7.955 17.149 1.00 95.44 92 ILE A N 1
ATOM 689 C CA . ILE A 1 92 ? 1.440 7.184 18.332 1.00 95.44 92 ILE A CA 1
ATOM 690 C C . ILE A 1 92 ? 1.331 8.063 19.587 1.00 95.44 92 ILE A C 1
ATOM 692 O O . ILE A 1 92 ? 0.490 7.803 20.443 1.00 95.44 92 ILE A O 1
ATOM 696 N N . ARG A 1 93 ? 2.174 9.099 19.702 1.00 96.69 93 ARG A N 1
ATOM 697 C CA . ARG A 1 93 ? 2.227 9.985 20.872 1.00 96.69 93 ARG A CA 1
ATOM 698 C C . ARG A 1 93 ? 1.130 11.045 20.848 1.00 96.69 93 ARG A C 1
ATOM 700 O O . ARG A 1 93 ? 0.565 11.343 21.893 1.00 96.69 93 ARG A O 1
ATOM 707 N N . GLU A 1 94 ? 0.873 11.629 19.683 1.00 96.94 94 GLU A N 1
ATOM 708 C CA . GLU A 1 94 ? -0.050 12.756 19.518 1.00 96.94 94 GLU A CA 1
ATOM 709 C C . GLU A 1 94 ? -1.492 12.303 19.227 1.00 96.94 94 GLU A C 1
ATOM 711 O O . GLU A 1 94 ? -2.415 13.091 19.413 1.00 96.94 94 GLU A O 1
ATOM 716 N N . ILE A 1 95 ? -1.704 11.054 18.782 1.00 96.31 95 ILE A N 1
ATOM 717 C CA . ILE A 1 95 ? -3.032 10.496 18.473 1.00 96.31 95 ILE A CA 1
ATOM 718 C C . ILE A 1 95 ? -3.251 9.203 19.287 1.00 96.31 95 ILE A C 1
ATOM 720 O O . ILE A 1 95 ? -3.038 8.098 18.775 1.00 96.31 95 ILE A O 1
ATOM 724 N N . PRO A 1 96 ? -3.638 9.311 20.572 1.00 94.69 96 PRO A N 1
ATOM 725 C CA . PRO A 1 96 ? -3.750 8.172 21.490 1.00 94.69 96 PRO A CA 1
ATOM 726 C C . PRO A 1 96 ? -4.812 7.133 21.083 1.00 94.69 96 PRO A C 1
ATOM 728 O O . PRO A 1 96 ? -4.767 5.986 21.535 1.00 94.69 96 PRO A O 1
ATOM 731 N N . GLU A 1 97 ? -5.752 7.489 20.207 1.00 95.94 97 GLU A N 1
ATOM 732 C CA . GLU A 1 97 ? -6.751 6.580 19.647 1.00 95.94 97 GLU A CA 1
ATOM 733 C C . GLU A 1 97 ? -6.135 5.566 18.671 1.00 95.94 97 GLU A C 1
ATOM 735 O O . GLU A 1 97 ? -6.729 4.510 18.440 1.00 95.94 97 GLU A O 1
ATOM 740 N N . VAL A 1 98 ? -4.947 5.840 18.121 1.00 97.56 98 VAL A N 1
ATOM 741 C CA . VAL A 1 98 ? -4.230 4.914 17.237 1.00 97.56 98 VAL A CA 1
ATOM 742 C C . VAL A 1 98 ? -3.655 3.758 18.051 1.00 97.56 98 VAL A C 1
ATOM 744 O O . VAL A 1 98 ? -2.771 3.942 18.887 1.00 97.56 98 VAL A O 1
ATOM 747 N N . ASP A 1 99 ? -4.122 2.542 17.766 1.00 97.31 99 ASP A N 1
ATOM 748 C CA . ASP A 1 99 ? -3.661 1.323 18.434 1.00 97.31 99 ASP A CA 1
ATOM 749 C C . ASP A 1 99 ? -2.370 0.783 17.819 1.00 97.31 99 ASP A C 1
ATOM 751 O O . ASP A 1 99 ? -1.539 0.209 18.525 1.00 97.31 99 ASP A O 1
ATOM 755 N N . VAL A 1 100 ? -2.201 0.921 16.499 1.00 97.88 100 VAL A N 1
ATOM 756 C CA . VAL A 1 100 ? -1.008 0.421 15.807 1.00 97.88 100 VAL A CA 1
ATOM 757 C C . VAL A 1 100 ? -0.570 1.358 14.692 1.00 97.88 100 VAL A C 1
ATOM 759 O O . VAL A 1 100 ? -1.357 1.715 13.815 1.00 97.88 100 VAL A O 1
ATOM 762 N N . VAL A 1 101 ? 0.720 1.680 14.669 1.00 98.44 101 VAL A N 1
ATOM 763 C CA . VAL A 1 101 ? 1.369 2.321 13.523 1.00 98.44 101 VAL A CA 1
ATOM 764 C C . VAL A 1 101 ? 2.129 1.271 12.720 1.00 98.44 101 VAL A C 1
ATOM 766 O O . VAL A 1 101 ? 2.998 0.586 13.258 1.00 98.44 101 VAL A O 1
ATOM 769 N N . VAL A 1 102 ? 1.826 1.149 11.427 1.00 98.31 102 VAL A N 1
ATOM 770 C CA . VAL A 1 102 ? 2.423 0.165 10.515 1.00 98.31 102 VAL A CA 1
ATOM 771 C C . VAL A 1 102 ? 3.227 0.865 9.418 1.00 98.31 102 VAL A C 1
ATOM 773 O O . VAL A 1 102 ? 2.690 1.503 8.513 1.00 98.31 102 VAL A O 1
ATOM 776 N N . GLY A 1 103 ? 4.544 0.720 9.490 1.00 97.31 103 GLY A N 1
ATOM 777 C CA . GLY A 1 103 ? 5.481 1.196 8.483 1.00 97.31 103 GLY A CA 1
ATOM 778 C C . GLY A 1 103 ? 5.388 0.433 7.159 1.00 97.31 103 GLY A C 1
ATOM 779 O O . GLY A 1 103 ? 4.731 -0.605 7.038 1.00 97.31 103 GLY A O 1
ATOM 780 N N . THR A 1 104 ? 6.079 0.931 6.136 1.00 96.25 104 THR A N 1
ATOM 781 C CA . THR A 1 104 ? 5.968 0.389 4.767 1.00 96.25 104 THR A CA 1
ATOM 782 C C . THR A 1 104 ? 6.582 -1.005 4.632 1.00 96.25 104 THR A C 1
ATOM 784 O O . THR A 1 104 ? 6.137 -1.786 3.794 1.00 96.25 104 THR A O 1
ATOM 787 N N . GLY A 1 105 ? 7.558 -1.348 5.479 1.00 95.56 105 GLY A N 1
ATOM 788 C CA . GLY A 1 105 ? 8.163 -2.682 5.544 1.00 95.56 105 GLY A CA 1
ATOM 789 C C . GLY A 1 105 ? 7.347 -3.714 6.326 1.00 95.56 105 GLY A C 1
ATOM 790 O O . GLY A 1 105 ? 7.776 -4.857 6.446 1.00 95.56 105 GLY A O 1
ATOM 791 N N . SER A 1 106 ? 6.183 -3.339 6.865 1.00 96.94 106 SER A N 1
ATOM 792 C CA . SER A 1 106 ? 5.367 -4.208 7.728 1.00 96.94 106 SER A CA 1
ATOM 793 C C . SER A 1 106 ? 3.910 -4.330 7.271 1.00 96.94 106 SER A C 1
ATOM 795 O O . SER A 1 106 ? 3.090 -4.908 7.978 1.00 96.94 106 SER A O 1
ATOM 797 N N . VAL A 1 107 ? 3.583 -3.858 6.061 1.00 94.62 107 VAL A N 1
ATOM 798 C CA . VAL A 1 107 ? 2.237 -3.954 5.461 1.00 94.62 107 VAL A CA 1
ATOM 799 C C . VAL A 1 107 ? 1.701 -5.391 5.451 1.00 94.62 107 VAL A C 1
ATOM 801 O O . VAL A 1 107 ? 0.543 -5.617 5.794 1.00 94.62 107 VAL A O 1
ATOM 804 N N . GLY A 1 108 ? 2.547 -6.372 5.121 1.00 93.81 108 GLY A N 1
ATOM 805 C CA . GLY A 1 108 ? 2.162 -7.789 5.093 1.00 93.81 108 GLY A CA 1
ATOM 806 C C . GLY A 1 108 ? 1.842 -8.397 6.467 1.00 93.81 108 GLY A C 1
ATOM 807 O O . GLY A 1 108 ? 1.275 -9.482 6.528 1.00 93.81 108 GLY A O 1
ATOM 808 N N . GLU A 1 109 ? 2.170 -7.720 7.574 1.00 95.25 109 GLU A N 1
ATOM 809 C CA . GLU A 1 109 ? 1.913 -8.214 8.937 1.00 95.25 109 GLU A CA 1
ATOM 810 C C . GLU A 1 109 ? 0.507 -7.854 9.448 1.00 95.25 109 GLU A C 1
ATOM 812 O O . GLU A 1 109 ? 0.085 -8.373 10.482 1.00 95.25 109 GLU A O 1
ATOM 817 N N . ILE A 1 110 ? -0.236 -6.997 8.735 1.00 96.12 110 ILE A N 1
ATOM 818 C CA . ILE A 1 110 ? -1.534 -6.458 9.175 1.00 96.12 110 ILE A CA 1
ATOM 819 C C . ILE A 1 110 ? -2.547 -7.537 9.600 1.00 96.12 110 ILE A C 1
ATOM 821 O O . ILE A 1 110 ? -3.143 -7.368 10.666 1.00 96.12 110 ILE A O 1
ATOM 825 N N . PRO A 1 111 ? -2.741 -8.655 8.869 1.00 94.81 111 PRO A N 1
ATOM 826 C CA . PRO A 1 111 ? -3.656 -9.705 9.318 1.00 94.81 111 PRO A CA 1
ATOM 827 C C . PRO A 1 111 ? -3.257 -10.313 10.670 1.00 94.81 111 PRO A C 1
ATOM 829 O O . PRO A 1 111 ? -4.107 -10.530 11.531 1.00 94.81 111 PRO A O 1
ATOM 832 N N . GLY A 1 112 ? -1.958 -10.540 10.889 1.00 94.44 112 GLY A N 1
ATOM 833 C CA . GLY A 1 112 ? -1.436 -11.041 12.163 1.00 94.44 112 GLY A CA 1
ATOM 834 C C . GLY A 1 112 ? -1.613 -10.031 13.297 1.00 94.44 112 GLY A C 1
ATOM 835 O O . GLY A 1 112 ? -2.054 -10.395 14.384 1.00 94.44 112 GLY A O 1
ATOM 836 N N . ILE A 1 113 ? -1.354 -8.751 13.018 1.00 94.69 113 ILE A N 1
ATOM 837 C CA . ILE A 1 113 ? -1.564 -7.646 13.964 1.00 94.69 113 ILE A CA 1
ATOM 838 C C . ILE A 1 113 ? -3.037 -7.572 14.392 1.00 94.69 113 ILE A C 1
ATOM 840 O O . ILE A 1 113 ? -3.326 -7.499 15.587 1.00 94.69 113 ILE A O 1
ATOM 844 N N . LEU A 1 114 ? -3.978 -7.619 13.443 1.00 94.31 114 LEU A N 1
ATOM 845 C CA . LEU A 1 114 ? -5.408 -7.576 13.761 1.00 94.31 114 LEU A CA 1
ATOM 846 C C . LEU A 1 114 ? -5.875 -8.818 14.521 1.00 94.31 114 LEU A C 1
ATOM 848 O O . LEU A 1 114 ? -6.687 -8.685 15.440 1.00 94.31 114 LEU A O 1
ATOM 852 N N . ASN A 1 115 ? -5.356 -10.001 14.189 1.00 92.69 115 ASN A N 1
ATOM 853 C CA . ASN A 1 115 ? -5.651 -11.224 14.934 1.00 92.69 115 ASN A CA 1
ATOM 854 C C . ASN A 1 115 ? -5.181 -11.113 16.389 1.00 92.69 115 ASN A C 1
ATOM 856 O O . ASN A 1 115 ? -5.949 -11.409 17.306 1.00 92.69 115 ASN A O 1
ATOM 860 N N . ASP A 1 116 ? -3.968 -10.611 16.617 1.00 92.31 116 ASP A N 1
ATOM 861 C CA . ASP A 1 116 ? -3.427 -10.407 17.961 1.00 92.31 116 ASP A CA 1
ATOM 862 C C . ASP A 1 116 ? -4.243 -9.383 18.759 1.00 92.31 116 ASP A C 1
ATOM 864 O O . ASP A 1 116 ? -4.596 -9.634 19.916 1.00 92.31 116 ASP A O 1
ATOM 868 N N . LYS A 1 117 ? -4.578 -8.242 18.146 1.00 92.19 117 LYS A N 1
ATOM 869 C CA . LYS A 1 117 ? -5.309 -7.155 18.809 1.00 92.19 117 LYS A CA 1
ATOM 870 C C . LYS A 1 117 ? -6.760 -7.520 19.116 1.00 92.19 117 LYS A C 1
ATOM 872 O O . LYS A 1 117 ? -7.223 -7.288 20.229 1.00 92.19 117 LYS A O 1
ATOM 877 N N . LEU A 1 118 ? -7.472 -8.125 18.165 1.00 89.38 118 LEU A N 1
ATOM 878 C CA . LEU A 1 118 ? -8.889 -8.469 18.327 1.00 89.38 118 LEU A CA 1
ATOM 879 C C . LEU A 1 118 ? -9.109 -9.833 19.009 1.00 89.38 118 LEU A C 1
ATOM 881 O O . LEU A 1 118 ? -10.210 -10.109 19.488 1.00 89.38 118 LEU A O 1
ATOM 885 N N . GLY A 1 119 ? -8.126 -10.735 18.975 1.00 81.50 119 GLY A N 1
ATOM 886 C CA . GLY A 1 119 ? -8.221 -12.093 19.525 1.00 81.50 119 GLY A CA 1
ATOM 887 C C . GLY A 1 119 ? -7.612 -12.243 20.917 1.00 81.50 119 GLY A C 1
ATOM 888 O O . GLY A 1 119 ? -8.230 -12.850 21.786 1.00 81.50 119 GLY A O 1
ATOM 889 N N . SER A 1 120 ? -6.427 -11.672 21.144 1.00 68.12 120 SER A N 1
ATOM 890 C CA . SER A 1 120 ? -5.642 -11.915 22.365 1.00 68.12 120 SER A CA 1
ATOM 891 C C . SER A 1 120 ? -5.843 -10.856 23.451 1.00 68.12 120 SER A C 1
ATOM 893 O O . SER A 1 120 ? -5.267 -10.980 24.529 1.00 68.12 120 SER A O 1
ATOM 895 N N . GLY A 1 121 ? -6.602 -9.787 23.174 1.00 62.81 121 GLY A N 1
ATOM 896 C CA . GLY A 1 121 ? -6.794 -8.676 24.113 1.00 62.81 121 GLY A CA 1
ATOM 897 C C . GLY A 1 121 ? -5.484 -7.981 24.501 1.00 62.81 121 GLY A C 1
ATOM 898 O O . GLY A 1 121 ? -5.376 -7.436 25.599 1.00 62.81 121 GLY A O 1
ATOM 899 N N . LYS A 1 122 ? -4.458 -8.040 23.633 1.00 66.50 122 LYS A N 1
ATOM 900 C CA . LYS A 1 122 ? -3.188 -7.329 23.831 1.00 66.50 122 LYS A CA 1
ATOM 901 C C . LYS A 1 122 ? -3.432 -5.824 23.736 1.00 66.50 122 LYS A C 1
ATOM 903 O O . LYS A 1 122 ? -3.325 -5.221 22.665 1.00 66.50 122 LYS A O 1
ATOM 908 N N . ASN A 1 123 ? -3.750 -5.244 24.883 1.00 69.81 123 ASN A N 1
ATOM 909 C CA . ASN A 1 123 ? -4.003 -3.823 25.043 1.00 69.81 123 ASN A CA 1
ATOM 910 C C . ASN A 1 123 ? -2.696 -3.023 24.974 1.00 69.81 123 ASN A C 1
ATOM 912 O O . ASN A 1 123 ? -1.634 -3.506 25.368 1.00 69.81 123 ASN A O 1
ATOM 916 N N . GLY A 1 124 ? -2.795 -1.790 24.483 1.00 84.38 124 GLY A N 1
ATOM 917 C CA . GLY A 1 124 ? -1.679 -0.853 24.367 1.00 84.38 124 GLY A CA 1
ATOM 918 C C . GLY A 1 124 ? -1.336 -0.522 22.920 1.00 84.38 124 GLY A C 1
ATOM 919 O O . GLY A 1 124 ? -1.638 -1.289 22.004 1.00 84.38 124 GLY A O 1
ATOM 920 N N . GLN A 1 125 ? -0.711 0.633 22.726 1.00 94.19 125 GLN A N 1
ATOM 921 C CA . GLN A 1 125 ? -0.294 1.081 21.406 1.00 94.19 125 GLN A CA 1
ATOM 922 C C . GLN A 1 125 ? 0.983 0.348 20.964 1.00 94.19 125 GLN A C 1
ATOM 924 O O . GLN A 1 125 ? 1.799 -0.059 21.793 1.00 94.19 125 GLN A O 1
ATOM 929 N N . GLU A 1 126 ? 1.165 0.161 19.660 1.00 95.69 126 GLU A N 1
ATOM 930 C CA . GLU A 1 126 ? 2.312 -0.560 19.104 1.00 95.69 126 GLU A CA 1
ATOM 931 C C . GLU A 1 126 ? 2.840 0.090 17.817 1.00 95.69 126 GLU A C 1
ATOM 933 O O . GLU A 1 126 ? 2.069 0.556 16.981 1.00 95.69 126 GLU A O 1
ATOM 938 N N . ILE A 1 127 ? 4.162 0.077 17.620 1.00 97.31 127 ILE A N 1
ATOM 939 C CA . ILE A 1 127 ? 4.795 0.466 16.352 1.00 97.31 127 ILE A CA 1
ATOM 940 C C . ILE A 1 127 ? 5.374 -0.775 15.671 1.00 97.31 127 ILE A C 1
ATOM 942 O O . ILE A 1 127 ? 6.236 -1.464 16.219 1.00 97.31 127 ILE A O 1
ATOM 946 N N . ARG A 1 128 ? 4.950 -1.021 14.431 1.00 96.75 128 ARG A N 1
ATOM 947 C CA . ARG A 1 128 ? 5.468 -2.054 13.527 1.00 96.75 128 ARG A CA 1
ATOM 948 C C . ARG A 1 128 ? 6.022 -1.406 12.271 1.00 96.75 128 ARG A C 1
ATOM 950 O O . ARG A 1 128 ? 5.329 -1.278 11.272 1.00 96.75 128 ARG A O 1
ATOM 957 N N . ALA A 1 129 ? 7.278 -0.984 12.321 1.00 94.25 129 ALA A N 1
ATOM 958 C CA . ALA A 1 129 ? 7.955 -0.332 11.202 1.00 94.25 129 ALA A CA 1
ATOM 959 C C . ALA A 1 129 ? 9.305 -1.005 10.939 1.00 94.25 129 ALA A C 1
ATOM 961 O O . ALA A 1 129 ? 10.370 -0.451 11.217 1.00 94.25 129 ALA A O 1
ATOM 962 N N . ARG A 1 130 ? 9.260 -2.256 10.465 1.00 94.56 130 ARG A N 1
ATOM 963 C CA . ARG A 1 130 ? 10.477 -2.938 10.016 1.00 94.56 130 ARG A CA 1
ATOM 964 C C . ARG A 1 130 ? 11.029 -2.232 8.788 1.00 94.56 130 ARG A C 1
ATOM 966 O O . ARG A 1 130 ? 10.294 -1.614 8.018 1.00 94.56 130 ARG A O 1
ATOM 973 N N . LYS A 1 131 ? 12.338 -2.367 8.595 1.00 93.81 131 LYS A N 1
ATOM 974 C CA . LYS A 1 131 ? 13.014 -1.836 7.417 1.00 93.81 131 LYS A CA 1
ATOM 975 C C . LYS A 1 131 ? 12.322 -2.367 6.148 1.00 93.81 131 LYS A C 1
ATOM 977 O O . LYS A 1 131 ? 12.173 -3.577 6.019 1.00 93.81 131 LYS A O 1
ATOM 982 N N . PRO A 1 132 ? 11.928 -1.503 5.199 1.00 93.44 132 PRO A N 1
ATOM 983 C CA . PRO A 1 132 ? 11.397 -1.948 3.918 1.00 93.44 132 PRO A CA 1
ATOM 984 C C . PRO A 1 132 ? 12.553 -2.457 3.056 1.00 93.44 132 PRO A C 1
ATOM 986 O O . PRO A 1 132 ? 13.213 -1.672 2.373 1.00 93.44 132 PRO A O 1
ATOM 989 N N . ASP A 1 133 ? 12.842 -3.753 3.127 1.00 93.62 133 ASP A N 1
ATOM 990 C CA . ASP A 1 133 ? 13.953 -4.413 2.428 1.00 93.62 133 ASP A CA 1
ATOM 991 C C . ASP A 1 133 ? 13.531 -5.623 1.579 1.00 93.62 133 ASP A C 1
ATOM 993 O O . ASP A 1 133 ? 14.375 -6.220 0.914 1.00 93.62 133 ASP A O 1
ATOM 997 N N . SER A 1 134 ? 12.231 -5.908 1.505 1.00 93.81 134 SER A N 1
ATOM 998 C CA . SER A 1 134 ? 11.654 -6.968 0.678 1.00 93.81 134 SER A CA 1
ATOM 999 C C . SER A 1 134 ? 10.503 -6.455 -0.204 1.00 93.81 134 SER A C 1
ATOM 1001 O O . SER A 1 134 ? 9.957 -5.366 0.001 1.00 93.81 134 SER A O 1
ATOM 1003 N N . VAL A 1 135 ? 10.163 -7.245 -1.225 1.00 95.94 135 VAL A N 1
ATOM 1004 C CA . VAL A 1 135 ? 8.971 -7.105 -2.077 1.00 95.94 135 VAL A CA 1
ATOM 1005 C C . VAL A 1 135 ? 8.015 -8.296 -1.941 1.00 95.94 135 VAL A C 1
ATOM 1007 O O . VAL A 1 135 ? 7.013 -8.338 -2.644 1.00 95.94 135 VAL A O 1
ATOM 1010 N N . ASP A 1 136 ? 8.277 -9.239 -1.032 1.00 94.94 136 ASP A N 1
ATOM 1011 C CA . ASP A 1 136 ? 7.537 -10.507 -0.933 1.00 94.94 136 ASP A CA 1
ATOM 1012 C C . ASP A 1 136 ? 6.052 -10.304 -0.619 1.00 94.94 136 ASP A C 1
ATOM 1014 O O . ASP A 1 136 ? 5.205 -11.051 -1.105 1.00 94.94 136 ASP A O 1
ATOM 1018 N N . TYR A 1 137 ? 5.708 -9.247 0.127 1.00 95.19 137 TYR A N 1
ATOM 1019 C CA . TYR A 1 137 ? 4.308 -8.911 0.406 1.00 95.19 137 TYR A CA 1
ATOM 1020 C C . TYR A 1 137 ? 3.503 -8.601 -0.869 1.00 95.19 137 TYR A C 1
ATOM 1022 O O . TYR A 1 137 ? 2.281 -8.693 -0.848 1.00 95.19 137 TYR A O 1
ATOM 1030 N N . LEU A 1 138 ? 4.164 -8.263 -1.984 1.00 96.25 138 LEU A N 1
ATOM 1031 C CA . LEU A 1 138 ? 3.520 -8.041 -3.284 1.00 96.25 138 LEU A CA 1
ATOM 1032 C C . LEU A 1 138 ? 3.045 -9.331 -3.952 1.00 96.25 138 LEU A C 1
ATOM 1034 O O . LEU A 1 138 ? 2.303 -9.264 -4.928 1.00 96.25 138 LEU A O 1
ATOM 1038 N N . GLU A 1 139 ? 3.460 -10.488 -3.439 1.00 95.38 139 GLU A N 1
ATOM 1039 C CA . GLU A 1 139 ? 3.016 -11.800 -3.911 1.00 95.38 139 GLU A CA 1
ATOM 1040 C C . GLU A 1 139 ? 1.846 -12.362 -3.094 1.00 95.38 139 GLU A C 1
ATOM 1042 O O . GLU A 1 139 ? 1.334 -13.435 -3.417 1.00 95.38 139 GLU A O 1
ATOM 1047 N N . LEU A 1 140 ? 1.412 -11.647 -2.051 1.00 94.50 140 LEU A N 1
ATOM 1048 C CA . LEU A 1 140 ? 0.205 -11.980 -1.303 1.00 94.50 140 LEU A CA 1
ATOM 1049 C C . LEU A 1 140 ? -1.048 -11.752 -2.156 1.00 94.50 140 LEU A C 1
ATOM 1051 O O . LEU A 1 140 ? -1.053 -10.987 -3.126 1.00 94.50 140 LEU A O 1
ATOM 1055 N N . THR A 1 141 ? -2.142 -12.401 -1.765 1.00 92.00 141 THR A N 1
ATOM 1056 C CA . THR A 1 141 ? -3.446 -12.188 -2.388 1.00 92.00 141 THR A CA 1
ATOM 1057 C C . THR A 1 141 ? -3.840 -10.721 -2.285 1.00 92.00 141 THR A C 1
ATOM 1059 O O . THR A 1 141 ? -3.823 -10.129 -1.205 1.00 92.00 141 THR A O 1
ATOM 1062 N N . ARG A 1 142 ? -4.255 -10.139 -3.413 1.00 92.81 142 ARG A N 1
ATOM 1063 C CA . ARG A 1 142 ? -4.849 -8.804 -3.444 1.00 92.81 142 ARG A CA 1
ATOM 1064 C C . ARG A 1 142 ? -6.303 -8.825 -3.893 1.00 92.81 142 ARG A C 1
ATOM 1066 O O . ARG A 1 142 ? -6.671 -9.523 -4.844 1.00 92.81 142 ARG A O 1
ATOM 1073 N N . PHE A 1 143 ? -7.117 -8.017 -3.226 1.00 93.00 143 PHE A N 1
ATOM 1074 C CA . PHE A 1 143 ? -8.492 -7.736 -3.612 1.00 93.00 143 PHE A CA 1
ATOM 1075 C C . PHE A 1 143 ? -8.495 -6.601 -4.635 1.00 93.00 143 PHE A C 1
ATOM 1077 O O . PHE A 1 143 ? -8.165 -5.466 -4.310 1.00 93.00 143 PHE A O 1
ATOM 1084 N N . VAL A 1 144 ? -8.863 -6.907 -5.877 1.00 91.00 144 VAL A N 1
ATOM 1085 C CA . VAL A 1 144 ? -8.936 -5.920 -6.960 1.00 91.00 144 VAL A CA 1
ATOM 1086 C C . VAL A 1 144 ? -10.399 -5.642 -7.250 1.00 91.00 144 VAL A C 1
ATOM 1088 O O . VAL A 1 144 ? -11.138 -6.560 -7.594 1.00 91.00 144 VAL A O 1
ATOM 1091 N N . SER A 1 145 ? -10.808 -4.380 -7.133 1.00 86.19 145 SER A N 1
ATOM 1092 C CA . SER A 1 145 ? -12.192 -3.976 -7.391 1.00 86.19 145 SER A CA 1
ATOM 1093 C C . SER A 1 145 ? -12.563 -4.128 -8.864 1.00 86.19 145 SER A C 1
ATOM 1095 O O . SER A 1 145 ? -11.801 -3.721 -9.743 1.00 86.19 145 SER A O 1
ATOM 1097 N N . ASP A 1 146 ? -13.762 -4.634 -9.147 1.00 85.44 146 ASP A N 1
ATOM 1098 C CA . ASP A 1 146 ? -14.303 -4.774 -10.505 1.00 85.44 146 ASP A CA 1
ATOM 1099 C C . ASP A 1 146 ? -14.871 -3.474 -11.089 1.00 85.44 146 ASP A C 1
ATOM 1101 O O . ASP A 1 146 ? -15.209 -3.427 -12.269 1.00 85.44 146 ASP A O 1
ATOM 1105 N N . SER A 1 147 ? -14.908 -2.385 -10.313 1.00 87.31 147 SER A N 1
ATOM 1106 C CA . SER A 1 147 ? -15.514 -1.117 -10.745 1.00 87.31 147 SER A CA 1
ATOM 1107 C C . SER A 1 147 ? -14.764 -0.402 -11.872 1.00 87.31 147 SER A C 1
ATOM 1109 O O . SER A 1 147 ? -15.326 0.483 -12.518 1.00 87.31 147 SER A O 1
ATOM 1111 N N . LYS A 1 148 ? -13.496 -0.758 -12.112 1.00 91.69 148 LYS A N 1
ATOM 1112 C CA . LYS A 1 148 ? -12.642 -0.122 -13.122 1.00 91.69 148 LYS A CA 1
ATOM 1113 C C . LYS A 1 148 ? -12.114 -1.141 -14.134 1.00 91.69 148 LYS A C 1
ATOM 1115 O O . LYS A 1 148 ? -11.692 -2.233 -13.733 1.00 91.69 148 LYS A O 1
ATOM 1120 N N . PRO A 1 149 ? -12.069 -0.784 -15.434 1.00 94.50 149 PRO A N 1
ATOM 1121 C CA . PRO A 1 149 ? -11.515 -1.654 -16.469 1.00 94.50 149 PRO A CA 1
ATOM 1122 C C . PRO A 1 149 ? -9.982 -1.716 -16.426 1.00 94.50 149 PRO A C 1
ATOM 1124 O O . PRO A 1 149 ? -9.404 -2.648 -16.980 1.00 94.50 149 PRO A O 1
ATOM 1127 N N . TYR A 1 150 ? -9.325 -0.758 -15.768 1.00 96.06 150 TYR A N 1
ATOM 1128 C CA . TYR A 1 150 ? -7.875 -0.712 -15.601 1.00 96.06 150 TYR A CA 1
ATOM 1129 C C . TYR A 1 150 ? -7.446 -1.156 -14.198 1.00 96.06 150 TYR A C 1
ATOM 1131 O O . TYR A 1 150 ? -8.240 -1.140 -13.254 1.00 96.06 150 TYR A O 1
ATOM 1139 N N . VAL A 1 151 ? -6.175 -1.528 -14.053 1.00 97.12 151 VAL A N 1
ATOM 1140 C CA . VAL A 1 151 ? -5.565 -1.884 -12.767 1.00 97.12 151 VAL A CA 1
ATOM 1141 C C . VAL A 1 151 ? -4.107 -1.434 -12.708 1.00 97.12 151 VAL A C 1
ATOM 1143 O O . VAL A 1 151 ? -3.389 -1.474 -13.707 1.00 97.12 151 VAL A O 1
ATOM 1146 N N . TYR A 1 152 ? -3.648 -1.023 -11.526 1.00 98.00 152 TYR A N 1
ATOM 1147 C CA . TYR A 1 152 ? -2.228 -0.769 -11.295 1.00 98.00 152 TYR A CA 1
ATOM 1148 C C . TYR A 1 152 ? -1.494 -2.075 -10.987 1.00 98.00 152 TYR A C 1
ATOM 1150 O O . TYR A 1 152 ? -1.979 -2.919 -10.225 1.00 98.00 152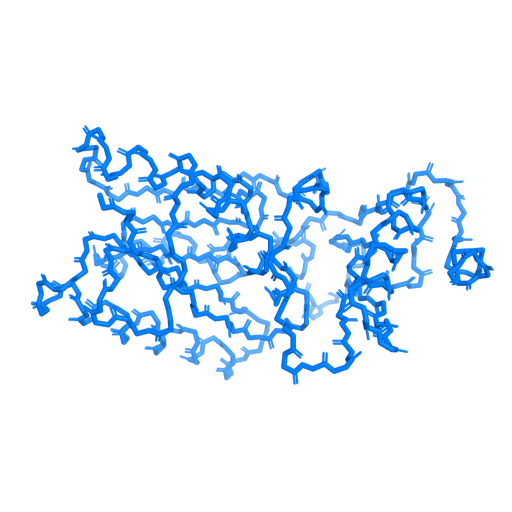 TYR A O 1
ATOM 1158 N N . LEU A 1 153 ? -0.308 -2.235 -11.566 1.00 97.75 153 LEU A N 1
ATOM 1159 C CA . LEU A 1 153 ? 0.569 -3.376 -11.337 1.00 97.75 153 LEU A CA 1
ATOM 1160 C C . LEU A 1 153 ? 1.924 -2.864 -10.865 1.00 97.75 153 LEU A C 1
ATOM 1162 O O . LEU A 1 153 ? 2.673 -2.240 -11.620 1.00 97.75 153 LEU A O 1
ATOM 1166 N N . LYS A 1 154 ? 2.216 -3.083 -9.582 1.00 98.19 154 LYS A N 1
ATOM 1167 C CA . LYS A 1 154 ? 3.454 -2.601 -8.978 1.00 98.19 154 LYS A CA 1
ATOM 1168 C C . LYS A 1 154 ? 4.600 -3.545 -9.319 1.00 98.19 154 LYS A C 1
ATOM 1170 O O . LYS A 1 154 ? 4.539 -4.716 -8.960 1.00 98.19 154 LYS A O 1
ATOM 1175 N N . ILE A 1 155 ? 5.622 -3.047 -10.013 1.00 98.50 155 ILE A N 1
ATOM 1176 C CA . ILE A 1 155 ? 6.732 -3.871 -10.537 1.00 98.50 155 ILE A CA 1
ATOM 1177 C C . ILE A 1 155 ? 7.994 -3.813 -9.672 1.00 98.50 155 ILE A C 1
ATOM 1179 O O . ILE A 1 155 ? 8.848 -4.692 -9.754 1.00 98.50 155 ILE A O 1
ATOM 1183 N N . ALA A 1 156 ? 8.120 -2.779 -8.847 1.00 98.12 156 ALA A N 1
ATOM 1184 C CA . ALA A 1 156 ? 9.255 -2.558 -7.966 1.00 98.12 156 ALA A CA 1
ATOM 1185 C C . ALA A 1 156 ? 8.845 -1.667 -6.788 1.00 98.12 156 ALA A C 1
ATOM 1187 O O . ALA A 1 156 ? 7.839 -0.954 -6.863 1.00 98.12 156 ALA A O 1
ATOM 1188 N N . GLU A 1 157 ? 9.656 -1.694 -5.737 1.00 97.00 157 GLU A N 1
ATOM 1189 C CA . GLU A 1 157 ? 9.497 -0.899 -4.526 1.00 97.00 157 GLU A CA 1
ATOM 1190 C C . GLU A 1 157 ? 10.795 -0.157 -4.186 1.00 97.00 157 GLU A C 1
ATOM 1192 O O . GLU A 1 157 ? 11.891 -0.654 -4.435 1.00 97.00 157 GLU A O 1
ATOM 1197 N N . GLY A 1 158 ? 10.670 1.020 -3.574 1.00 96.62 158 GLY A N 1
ATOM 1198 C CA . GLY A 1 158 ? 11.813 1.813 -3.123 1.00 96.62 158 GLY A CA 1
ATOM 1199 C C . GLY A 1 158 ? 12.563 2.501 -4.263 1.00 96.62 158 GLY A C 1
ATOM 1200 O O . GLY A 1 158 ? 12.142 2.488 -5.420 1.00 96.62 158 GLY A O 1
ATOM 1201 N N . CYS A 1 159 ? 13.640 3.209 -3.928 1.00 96.44 159 CYS A N 1
ATOM 1202 C CA . CYS A 1 159 ? 14.399 3.997 -4.897 1.00 96.44 159 CYS A CA 1
ATOM 1203 C C . CYS A 1 159 ? 15.827 4.249 -4.403 1.00 96.44 159 CYS A C 1
ATOM 1205 O O . CYS A 1 159 ? 16.018 4.646 -3.258 1.00 96.44 159 CYS A O 1
ATOM 1207 N N . ASP A 1 160 ? 16.815 4.089 -5.286 1.00 95.81 160 ASP A N 1
ATOM 1208 C CA . ASP A 1 160 ? 18.224 4.395 -4.982 1.00 95.81 160 ASP A CA 1
ATOM 1209 C C . ASP A 1 160 ? 18.630 5.813 -5.395 1.00 95.81 160 ASP A C 1
ATOM 1211 O O . ASP A 1 160 ? 19.751 6.252 -5.120 1.00 95.81 160 ASP A O 1
ATOM 1215 N N . ASN A 1 161 ? 17.742 6.540 -6.079 1.00 93.56 161 ASN A N 1
ATOM 1216 C CA . ASN A 1 161 ? 18.024 7.913 -6.465 1.00 93.56 161 ASN A CA 1
ATOM 1217 C C . ASN A 1 161 ? 18.105 8.779 -5.203 1.00 93.56 161 ASN A C 1
ATOM 1219 O O . ASN A 1 161 ? 17.193 8.795 -4.378 1.00 93.56 161 ASN A O 1
ATOM 1223 N N . ARG A 1 162 ? 19.191 9.542 -5.071 1.00 92.25 162 ARG A N 1
ATOM 1224 C CA . ARG A 1 162 ? 19.429 10.465 -3.950 1.00 92.25 162 ARG A CA 1
ATOM 1225 C C . ARG A 1 162 ? 19.065 11.896 -4.330 1.00 92.25 162 ARG A C 1
ATOM 1227 O O . ARG A 1 162 ? 19.863 12.816 -4.174 1.00 92.25 162 ARG A O 1
ATOM 1234 N N . CYS A 1 163 ? 17.875 12.070 -4.899 1.00 95.44 163 CYS A N 1
ATOM 1235 C CA . CYS A 1 163 ? 17.380 13.389 -5.276 1.00 95.44 163 CYS A CA 1
ATOM 1236 C C . CYS A 1 163 ? 17.262 14.268 -4.025 1.00 95.44 163 CYS A C 1
ATOM 1238 O O . CYS A 1 163 ? 16.649 13.851 -3.044 1.00 95.44 163 CYS A O 1
ATOM 1240 N N . THR A 1 164 ? 17.792 15.490 -4.074 1.00 95.38 164 THR A N 1
ATOM 1241 C CA . THR A 1 164 ? 17.864 16.413 -2.922 1.00 95.38 164 THR A CA 1
ATOM 1242 C C . THR A 1 164 ? 16.507 16.735 -2.291 1.00 95.38 164 THR A C 1
ATOM 1244 O O . THR A 1 164 ? 16.441 17.066 -1.114 1.00 95.38 164 THR A O 1
ATOM 1247 N N . TYR A 1 165 ? 15.424 16.610 -3.057 1.00 91.56 165 TYR A N 1
ATOM 1248 C CA . TYR A 1 165 ? 14.053 16.895 -2.630 1.00 91.56 165 TYR A CA 1
ATOM 1249 C C . TYR A 1 165 ? 13.255 15.652 -2.197 1.00 91.56 165 TYR A C 1
ATOM 1251 O O . TYR A 1 165 ? 12.123 15.782 -1.734 1.00 91.56 165 TYR A O 1
ATOM 1259 N N . CYS A 1 166 ? 13.777 14.437 -2.396 1.00 93.88 166 CYS A N 1
ATOM 1260 C CA . CYS A 1 166 ? 12.976 13.216 -2.313 1.00 93.88 166 CYS A CA 1
ATOM 1261 C C . CYS A 1 166 ? 13.248 12.420 -1.030 1.00 93.88 166 CYS A C 1
ATOM 1263 O O . CYS A 1 166 ? 14.360 11.965 -0.788 1.00 93.88 166 CYS A O 1
ATOM 1265 N N . VAL A 1 167 ? 12.194 12.170 -0.250 1.00 92.69 167 VAL A N 1
ATOM 1266 C CA . VAL A 1 167 ? 12.251 11.387 1.002 1.00 92.69 167 VAL A CA 1
ATOM 1267 C C . VAL A 1 167 ? 12.058 9.876 0.784 1.00 92.69 167 VAL A C 1
ATOM 1269 O O . VAL A 1 167 ? 12.150 9.080 1.710 1.00 92.69 167 VAL A O 1
ATOM 1272 N N . ILE A 1 168 ? 11.769 9.442 -0.445 1.00 94.50 168 ILE A N 1
ATOM 1273 C CA . ILE A 1 168 ? 11.406 8.047 -0.740 1.00 94.50 168 ILE A CA 1
ATOM 1274 C C . ILE A 1 168 ? 12.434 7.014 -0.252 1.00 94.50 168 ILE A C 1
ATOM 1276 O O . ILE A 1 168 ? 11.985 6.029 0.334 1.00 94.50 168 ILE A O 1
ATOM 1280 N N . PRO A 1 169 ? 13.761 7.198 -0.416 1.00 94.19 169 PRO A N 1
ATOM 1281 C CA . PRO A 1 169 ? 14.727 6.199 0.044 1.00 94.19 169 PRO A CA 1
ATOM 1282 C C . PRO A 1 169 ? 14.636 5.901 1.549 1.00 94.19 169 PRO A C 1
ATOM 1284 O O . PRO A 1 169 ? 14.865 4.765 1.955 1.00 94.19 169 PRO A O 1
ATOM 1287 N N . SER A 1 170 ? 14.253 6.880 2.381 1.00 91.81 170 SER A N 1
ATOM 1288 C CA . SER A 1 170 ? 14.070 6.657 3.822 1.00 91.81 170 SER A CA 1
ATOM 1289 C C . SER A 1 170 ? 12.711 6.047 4.168 1.00 91.81 170 SER A C 1
ATOM 1291 O O . SER A 1 170 ? 12.611 5.348 5.166 1.00 91.81 170 SER A O 1
ATOM 1293 N N . LEU A 1 171 ? 11.669 6.291 3.363 1.00 94.19 171 LEU A N 1
ATOM 1294 C CA . LEU A 1 171 ? 10.316 5.778 3.633 1.00 94.19 171 LEU A CA 1
ATOM 1295 C C . LEU A 1 171 ? 10.052 4.402 3.047 1.00 94.19 171 LEU A C 1
ATOM 1297 O O . LEU A 1 171 ? 9.195 3.678 3.530 1.00 94.19 171 LEU A O 1
ATOM 1301 N N . ARG A 1 172 ? 10.682 4.088 1.922 1.00 95.94 172 ARG A N 1
ATOM 1302 C CA . ARG A 1 172 ? 10.380 2.900 1.120 1.00 95.94 172 ARG A CA 1
ATOM 1303 C C . ARG A 1 172 ? 11.640 2.087 0.848 1.00 95.94 172 ARG A C 1
ATOM 1305 O O . ARG A 1 172 ? 11.537 1.068 0.187 1.00 95.94 172 ARG A O 1
ATOM 1312 N N . GLY A 1 173 ? 12.802 2.491 1.363 1.00 96.00 173 GLY A N 1
ATOM 1313 C CA . GLY A 1 173 ? 14.061 1.759 1.237 1.00 96.00 173 GLY A CA 1
ATOM 1314 C C . GLY A 1 173 ? 14.706 1.841 -0.151 1.00 96.00 173 GLY A C 1
ATOM 1315 O O . GLY A 1 173 ? 14.290 2.622 -1.012 1.00 96.00 173 GLY A O 1
ATOM 1316 N N . SER A 1 174 ? 15.742 1.018 -0.338 1.00 96.50 174 SER A N 1
ATOM 1317 C CA . SER A 1 174 ? 16.476 0.860 -1.600 1.00 96.50 174 SER A CA 1
ATOM 1318 C C . SER A 1 174 ? 15.590 0.355 -2.739 1.00 96.50 174 SER A C 1
ATOM 1320 O O . SER A 1 174 ? 14.506 -0.178 -2.518 1.00 96.50 174 SER A O 1
ATOM 1322 N N . PHE A 1 175 ? 16.044 0.504 -3.977 1.00 97.69 175 PHE A N 1
ATOM 1323 C CA . PHE A 1 175 ? 15.323 -0.035 -5.122 1.00 97.69 175 PHE A CA 1
ATOM 1324 C C . PHE A 1 175 ? 15.322 -1.569 -5.101 1.00 97.69 175 PHE A C 1
ATOM 1326 O O . PHE A 1 175 ? 16.374 -2.188 -4.930 1.00 97.69 175 PHE A O 1
ATOM 1333 N N . ARG A 1 176 ? 14.144 -2.174 -5.266 1.00 97.75 176 ARG A N 1
ATOM 1334 C CA . ARG A 1 176 ? 13.958 -3.629 -5.323 1.00 97.75 176 ARG A CA 1
ATOM 1335 C C . ARG A 1 176 ? 12.901 -3.984 -6.355 1.00 97.75 176 ARG A C 1
ATOM 1337 O O . ARG A 1 176 ? 11.757 -3.535 -6.261 1.00 97.75 176 ARG A O 1
ATOM 1344 N N . SER A 1 177 ? 13.269 -4.807 -7.320 1.00 98.31 177 SER A N 1
ATOM 1345 C CA . SER A 1 177 ? 12.393 -5.288 -8.381 1.00 98.31 177 SER A CA 1
ATOM 1346 C C . SER A 1 177 ? 11.699 -6.581 -7.979 1.00 98.31 177 SER A C 1
ATOM 1348 O O . SER A 1 177 ? 12.299 -7.473 -7.381 1.00 98.31 177 SER A O 1
ATOM 1350 N N . ARG A 1 178 ? 10.442 -6.736 -8.395 1.00 98.12 178 ARG A N 1
ATOM 1351 C CA . ARG A 1 178 ? 9.820 -8.063 -8.474 1.00 98.12 178 ARG A CA 1
ATOM 1352 C C . ARG A 1 178 ? 10.406 -8.837 -9.651 1.00 98.12 178 ARG A C 1
ATOM 1354 O O . ARG A 1 178 ? 10.898 -8.240 -10.616 1.00 98.12 178 ARG A O 1
ATOM 1361 N N . SER A 1 179 ? 10.323 -10.162 -9.603 1.00 97.94 179 SER A N 1
ATOM 1362 C CA . SER A 1 179 ? 10.718 -10.988 -10.742 1.00 97.94 179 SER A CA 1
ATOM 1363 C C . SER A 1 179 ? 9.747 -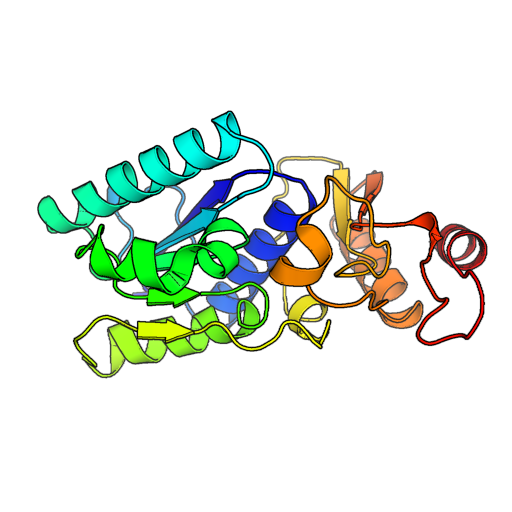10.821 -11.917 1.00 97.94 179 SER A C 1
ATOM 1365 O O . SER A 1 179 ? 8.557 -10.547 -11.726 1.00 97.94 179 SER A O 1
ATOM 1367 N N . VAL A 1 180 ? 10.251 -10.981 -13.141 1.00 98.19 180 VAL A N 1
ATOM 1368 C CA . VAL A 1 180 ? 9.438 -10.940 -14.367 1.00 98.19 180 VAL A CA 1
ATOM 1369 C C . VAL A 1 180 ? 8.339 -11.999 -14.298 1.00 98.19 180 VAL A C 1
ATOM 1371 O O . VAL A 1 180 ? 7.185 -11.719 -14.616 1.00 98.19 180 VAL A O 1
ATOM 1374 N N . GLU A 1 181 ? 8.673 -13.190 -13.807 1.00 97.56 181 GLU A N 1
ATOM 1375 C CA . GLU A 1 181 ? 7.766 -14.329 -13.694 1.00 97.56 181 GLU A CA 1
ATOM 1376 C C . GLU A 1 181 ? 6.560 -14.001 -12.805 1.00 97.56 181 GLU A C 1
ATOM 1378 O O . GLU A 1 181 ? 5.416 -14.281 -13.176 1.00 97.56 181 GLU A O 1
ATOM 1383 N N . ASN A 1 182 ? 6.801 -13.359 -11.659 1.00 97.75 182 ASN A N 1
ATOM 1384 C CA . ASN A 1 182 ? 5.746 -12.972 -10.729 1.00 97.75 182 ASN A CA 1
ATOM 1385 C C . ASN A 1 182 ? 4.843 -11.881 -11.315 1.00 97.75 182 ASN A C 1
ATOM 1387 O O . ASN A 1 182 ? 3.617 -11.998 -11.244 1.00 97.75 182 ASN A O 1
ATOM 1391 N N . ILE A 1 183 ? 5.433 -10.865 -11.954 1.00 98.25 183 ILE A N 1
ATOM 1392 C CA . ILE A 1 183 ? 4.675 -9.775 -12.585 1.00 98.25 183 ILE A CA 1
ATOM 1393 C C . ILE A 1 183 ? 3.796 -10.317 -13.719 1.00 98.25 183 ILE A C 1
ATOM 1395 O O . ILE A 1 183 ? 2.607 -10.007 -13.774 1.00 98.25 183 ILE A O 1
ATOM 1399 N N . VAL A 1 184 ? 4.347 -11.156 -14.602 1.00 98.25 184 VAL A N 1
ATOM 1400 C CA . VAL A 1 184 ? 3.608 -11.753 -15.728 1.00 98.25 184 VAL A CA 1
ATOM 1401 C C . VAL A 1 184 ? 2.493 -12.672 -15.225 1.00 98.25 184 VAL A C 1
ATOM 1403 O O . VAL A 1 184 ? 1.378 -12.650 -15.755 1.00 98.25 184 VAL A O 1
ATOM 1406 N N . ARG A 1 185 ? 2.751 -13.465 -14.177 1.00 97.56 185 ARG A N 1
ATOM 1407 C CA . ARG A 1 185 ? 1.730 -14.309 -13.538 1.00 97.56 185 ARG A CA 1
ATOM 1408 C C . ARG A 1 185 ? 0.560 -13.471 -13.030 1.00 97.56 185 ARG A C 1
ATOM 1410 O O . ARG A 1 185 ? -0.595 -13.815 -13.296 1.00 97.56 185 ARG A O 1
ATOM 1417 N N . GLU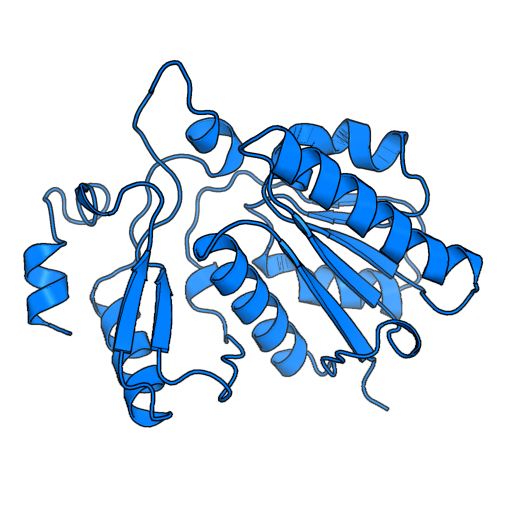 A 1 186 ? 0.850 -12.382 -12.327 1.00 97.12 186 GLU A N 1
ATOM 1418 C CA . GLU A 1 186 ? -0.180 -11.492 -11.805 1.00 97.12 186 GLU A CA 1
ATOM 1419 C C . GLU A 1 186 ? -0.946 -10.789 -12.934 1.00 97.12 186 GLU A C 1
ATOM 1421 O O . GLU A 1 186 ? -2.175 -10.808 -12.940 1.00 97.12 186 GLU A O 1
ATOM 1426 N N . ALA A 1 187 ? -0.248 -10.266 -13.944 1.00 97.44 187 ALA A N 1
ATOM 1427 C CA . ALA A 1 187 ? -0.861 -9.640 -15.113 1.00 97.44 187 ALA A CA 1
ATOM 1428 C C . ALA A 1 187 ? -1.844 -10.575 -15.833 1.00 97.44 187 ALA A C 1
ATOM 1430 O O . ALA A 1 187 ? -2.981 -10.191 -16.116 1.00 97.44 187 ALA A O 1
ATOM 1431 N N . ARG A 1 188 ? -1.456 -11.838 -16.055 1.00 96.81 188 ARG A N 1
ATOM 1432 C CA . ARG A 1 188 ? -2.334 -12.858 -16.656 1.00 96.81 188 ARG A CA 1
ATOM 1433 C C . ARG A 1 188 ? -3.561 -13.142 -15.794 1.00 96.81 188 ARG A C 1
ATOM 1435 O O . ARG A 1 188 ? -4.648 -13.351 -16.329 1.00 96.81 188 ARG A O 1
ATOM 1442 N N . MET A 1 189 ? -3.411 -13.161 -14.470 1.00 95.31 189 MET A N 1
ATOM 1443 C CA . MET A 1 189 ? -4.535 -13.335 -13.546 1.00 95.31 189 MET A CA 1
ATOM 1444 C C . MET A 1 189 ? -5.509 -12.149 -13.614 1.00 95.31 189 MET A C 1
ATOM 1446 O O . MET A 1 189 ? -6.717 -12.365 -13.706 1.00 95.31 189 MET A O 1
ATOM 1450 N N . LEU A 1 190 ? -5.006 -10.916 -13.677 1.00 95.06 190 LEU A N 1
ATOM 1451 C CA . LEU A 1 190 ? -5.826 -9.708 -13.825 1.00 95.06 190 LEU A CA 1
ATOM 1452 C C . LEU A 1 190 ? -6.559 -9.665 -15.171 1.00 95.06 190 LEU A C 1
ATOM 1454 O O . LEU A 1 190 ? -7.746 -9.344 -15.214 1.00 95.06 190 LEU A O 1
ATOM 1458 N N . ALA A 1 191 ? -5.884 -10.050 -16.257 1.00 95.38 191 ALA A N 1
ATOM 1459 C CA . ALA A 1 191 ? -6.494 -10.154 -17.580 1.00 95.38 191 ALA A CA 1
ATOM 1460 C C . ALA A 1 191 ? -7.635 -11.189 -17.597 1.00 95.38 191 ALA A C 1
ATOM 1462 O O . ALA A 1 191 ? -8.708 -10.924 -18.139 1.00 95.38 191 ALA A O 1
ATOM 1463 N N . ARG A 1 192 ? -7.452 -12.340 -16.929 1.00 94.81 192 ARG A N 1
ATOM 1464 C CA . ARG A 1 192 ? -8.513 -13.354 -16.748 1.00 94.81 192 ARG A CA 1
ATOM 1465 C C . ARG A 1 192 ? -9.690 -12.845 -15.916 1.00 94.81 192 ARG A C 1
ATOM 1467 O O . ARG A 1 192 ? -10.817 -13.244 -16.183 1.00 94.81 192 ARG A O 1
ATOM 1474 N N . LYS A 1 193 ? -9.451 -11.937 -14.964 1.00 92.44 193 LYS A N 1
ATOM 1475 C CA . LYS A 1 193 ? -10.496 -11.208 -14.219 1.00 92.44 193 LYS A CA 1
ATOM 1476 C C . LYS A 1 193 ? -11.146 -10.075 -15.032 1.00 92.44 193 LYS A C 1
ATOM 1478 O O . LYS A 1 193 ? -11.916 -9.291 -14.494 1.00 92.44 193 LYS A O 1
ATOM 1483 N N . GLY A 1 194 ? -10.846 -9.964 -16.327 1.00 94.62 194 GLY A N 1
ATOM 1484 C CA . GLY A 1 194 ? -11.504 -9.026 -17.235 1.00 94.62 194 GLY A CA 1
ATOM 1485 C C . GLY A 1 194 ? -10.893 -7.626 -17.278 1.00 94.62 194 GLY A C 1
ATOM 1486 O O . GLY A 1 194 ? -11.439 -6.771 -17.980 1.00 94.62 194 GLY A O 1
ATOM 1487 N N . LYS A 1 195 ? -9.761 -7.382 -16.599 1.00 96.12 195 LYS A N 1
ATOM 1488 C CA . LYS A 1 195 ? -9.037 -6.107 -16.714 1.00 96.12 195 LYS A CA 1
ATOM 1489 C C . LYS A 1 195 ? -8.526 -5.920 -18.141 1.00 96.12 195 LYS A C 1
ATOM 1491 O O . LYS A 1 195 ? -7.966 -6.836 -18.738 1.00 96.12 195 LYS A O 1
ATOM 1496 N N . LYS A 1 196 ? -8.770 -4.733 -18.690 1.00 95.88 196 LYS A N 1
ATOM 1497 C CA . LYS A 1 196 ? -8.475 -4.351 -20.078 1.00 95.88 196 LYS A CA 1
ATOM 1498 C C . LYS A 1 196 ? -7.224 -3.493 -20.207 1.00 95.88 196 LYS A C 1
ATOM 1500 O O . LYS A 1 196 ? -6.659 -3.427 -21.288 1.00 95.88 196 LYS A O 1
ATOM 1505 N N . GLU A 1 197 ? -6.791 -2.871 -19.116 1.00 97.38 197 GLU A N 1
ATOM 1506 C CA . GLU A 1 197 ? -5.605 -2.022 -19.087 1.00 97.38 197 GLU A CA 1
ATOM 1507 C C . GLU A 1 197 ? -4.785 -2.303 -17.825 1.00 97.38 197 GLU A C 1
ATOM 1509 O O . GLU A 1 197 ? -5.322 -2.377 -16.716 1.00 97.38 197 GLU A O 1
ATOM 1514 N N . ILE A 1 198 ? -3.475 -2.463 -18.004 1.00 97.06 198 ILE A N 1
ATOM 1515 C CA . ILE A 1 198 ? -2.513 -2.636 -16.918 1.00 97.06 198 ILE A CA 1
ATOM 1516 C C . ILE A 1 198 ? -1.585 -1.427 -16.916 1.00 97.06 198 ILE A C 1
ATOM 1518 O O . ILE A 1 198 ? -0.888 -1.163 -17.893 1.00 97.06 198 ILE A O 1
ATOM 1522 N N . VAL A 1 199 ? -1.541 -0.724 -15.788 1.00 98.19 199 VAL A N 1
ATOM 1523 C CA . VAL A 1 199 ? -0.681 0.443 -15.594 1.00 98.19 199 VAL A CA 1
ATOM 1524 C C . VAL A 1 199 ? 0.478 0.054 -14.684 1.00 98.19 199 VAL A C 1
ATOM 1526 O O . VAL A 1 199 ? 0.295 -0.168 -13.483 1.00 98.19 199 VAL A O 1
ATOM 1529 N N . LEU A 1 200 ? 1.681 -0.034 -15.251 1.00 98.44 200 LEU A N 1
ATOM 1530 C CA . LEU A 1 200 ? 2.886 -0.366 -14.491 1.00 98.44 200 LEU A CA 1
ATOM 1531 C C . LEU A 1 200 ? 3.280 0.796 -13.578 1.00 98.44 200 LEU A C 1
ATOM 1533 O O . LEU A 1 200 ? 3.432 1.932 -14.029 1.00 98.44 200 LEU A O 1
ATOM 1537 N N . VAL A 1 201 ? 3.477 0.508 -12.291 1.00 98.38 201 VAL A N 1
ATOM 1538 C CA . VAL A 1 201 ? 3.852 1.517 -11.293 1.00 98.38 201 VAL A CA 1
ATOM 1539 C C . VAL A 1 201 ? 5.068 1.083 -10.477 1.00 98.38 201 VAL A C 1
ATOM 1541 O O . VAL A 1 201 ? 5.236 -0.082 -10.130 1.00 98.38 201 VAL A O 1
ATOM 1544 N N . ALA A 1 202 ? 5.922 2.051 -10.161 1.00 97.88 202 ALA A N 1
ATOM 1545 C CA . ALA A 1 202 ? 7.036 1.952 -9.220 1.00 97.88 202 ALA A CA 1
ATOM 1546 C C . ALA A 1 202 ? 7.437 3.376 -8.799 1.00 97.88 202 ALA A C 1
ATOM 1548 O O . ALA A 1 202 ? 6.900 4.361 -9.319 1.00 97.88 202 ALA A O 1
ATOM 1549 N N . GLN A 1 203 ? 8.343 3.520 -7.833 1.00 96.38 203 GLN A N 1
ATOM 1550 C CA . GLN A 1 203 ? 8.962 4.817 -7.544 1.00 96.38 203 GLN A CA 1
ATOM 1551 C C . GLN A 1 203 ? 9.901 5.239 -8.687 1.00 96.38 203 GLN A C 1
ATOM 1553 O O . GLN A 1 203 ? 9.931 6.416 -9.031 1.00 96.38 203 GLN A O 1
ATOM 1558 N N . ASP A 1 204 ? 10.598 4.281 -9.307 1.00 96.50 204 ASP A N 1
ATOM 1559 C CA . ASP A 1 204 ? 11.393 4.478 -10.523 1.00 96.50 204 ASP A CA 1
ATOM 1560 C C . ASP A 1 204 ? 11.234 3.282 -11.476 1.00 96.50 204 ASP A C 1
ATOM 1562 O O . ASP A 1 204 ? 11.908 2.261 -11.354 1.00 96.50 204 ASP A O 1
ATOM 1566 N N . VAL A 1 205 ? 10.336 3.400 -12.457 1.00 97.38 205 VAL A N 1
ATOM 1567 C CA . VAL A 1 205 ? 10.115 2.334 -13.454 1.00 97.38 205 VAL A CA 1
ATOM 1568 C C . VAL A 1 205 ? 11.329 2.117 -14.364 1.00 97.38 205 VAL A C 1
ATOM 1570 O O . VAL A 1 205 ? 11.523 1.025 -14.894 1.00 97.38 205 VAL A O 1
ATOM 1573 N N . THR A 1 206 ? 12.179 3.132 -14.539 1.00 96.06 206 THR A N 1
ATOM 1574 C CA . THR A 1 206 ? 13.285 3.108 -15.509 1.00 96.06 206 THR A CA 1
ATOM 1575 C C . THR A 1 206 ? 14.476 2.270 -15.040 1.00 96.06 206 THR A C 1
ATOM 1577 O O . THR A 1 206 ? 15.318 1.880 -15.858 1.00 96.06 206 THR A O 1
ATOM 1580 N N . ARG A 1 207 ? 14.539 1.978 -13.734 1.00 96.19 207 ARG A N 1
ATOM 1581 C CA . ARG A 1 207 ? 15.549 1.120 -13.097 1.00 96.19 207 ARG A CA 1
ATOM 1582 C C . ARG A 1 207 ? 15.138 -0.343 -12.981 1.00 96.19 207 ARG A C 1
ATOM 1584 O O . ARG A 1 207 ? 15.974 -1.147 -12.569 1.00 96.19 207 ARG A O 1
ATOM 1591 N N . TYR A 1 208 ? 13.904 -0.695 -13.349 1.00 98.31 208 TYR A N 1
ATOM 1592 C CA . TYR A 1 208 ? 13.395 -2.056 -13.187 1.00 98.31 208 TYR A CA 1
ATOM 1593 C C . TYR A 1 208 ? 14.378 -3.102 -13.734 1.00 98.31 208 TYR A C 1
ATOM 1595 O O . TYR A 1 208 ? 14.833 -3.009 -14.879 1.00 98.31 208 TYR A O 1
ATOM 1603 N N . GLY A 1 209 ? 14.712 -4.071 -12.884 1.00 97.69 209 GLY A N 1
ATOM 1604 C CA . GLY A 1 209 ? 15.601 -5.196 -13.149 1.00 97.69 209 GLY A CA 1
ATOM 1605 C C . GLY A 1 209 ? 17.092 -4.967 -12.900 1.00 97.69 209 GLY A C 1
ATOM 1606 O O . GLY A 1 209 ? 17.869 -5.919 -12.950 1.00 97.69 209 GLY A O 1
ATOM 1607 N N . THR A 1 210 ? 17.529 -3.735 -12.628 1.00 97.31 210 THR A N 1
ATOM 1608 C CA . THR A 1 210 ? 18.964 -3.462 -12.409 1.00 97.31 210 THR A CA 1
ATOM 1609 C C . THR A 1 210 ? 19.523 -4.123 -11.148 1.00 97.31 210 THR A C 1
ATOM 1611 O O . THR A 1 210 ? 20.692 -4.493 -11.136 1.00 97.31 210 THR A O 1
ATOM 1614 N N . ASP A 1 211 ? 18.695 -4.308 -10.124 1.00 96.62 211 ASP A N 1
ATOM 1615 C CA . ASP A 1 211 ? 19.053 -4.853 -8.813 1.00 96.62 211 ASP A CA 1
ATOM 1616 C C . ASP A 1 211 ? 19.137 -6.388 -8.779 1.00 96.62 211 ASP A C 1
ATOM 1618 O O . ASP A 1 211 ? 20.011 -6.926 -8.106 1.00 96.62 211 ASP A O 1
ATOM 1622 N N . ASN A 1 212 ? 18.284 -7.099 -9.525 1.00 95.44 212 ASN A N 1
ATOM 1623 C CA . ASN A 1 212 ? 18.224 -8.568 -9.517 1.00 95.44 212 ASN A CA 1
ATOM 1624 C C . ASN A 1 212 ? 18.681 -9.229 -10.834 1.00 95.44 212 ASN A C 1
ATOM 1626 O O . ASN A 1 212 ? 19.111 -10.380 -10.810 1.00 95.44 212 ASN A O 1
ATOM 1630 N N . TYR A 1 213 ? 18.654 -8.519 -11.969 1.00 97.00 213 TYR A N 1
ATOM 1631 C CA . TYR A 1 213 ? 19.125 -9.022 -13.271 1.00 97.00 213 TYR A CA 1
ATOM 1632 C C . TYR A 1 213 ? 20.401 -8.324 -13.772 1.00 97.00 213 TYR A C 1
ATOM 1634 O O . TYR A 1 213 ? 20.899 -8.653 -14.850 1.00 97.00 213 TYR A O 1
ATOM 1642 N N . GLY A 1 214 ? 20.916 -7.327 -13.043 1.00 97.31 214 GLY A N 1
ATOM 1643 C CA . GLY A 1 214 ? 22.127 -6.578 -13.410 1.00 97.31 214 GLY A CA 1
ATOM 1644 C C . GLY A 1 214 ? 21.984 -5.683 -14.650 1.00 97.31 214 GLY A C 1
ATOM 1645 O O . GLY A 1 214 ? 22.966 -5.111 -15.119 1.00 97.31 214 GLY A O 1
ATOM 1646 N N . ARG A 1 215 ? 20.773 -5.547 -15.209 1.00 97.50 215 ARG A N 1
ATOM 1647 C CA . ARG A 1 215 ? 20.479 -4.725 -16.394 1.00 97.50 215 ARG A CA 1
ATOM 1648 C C . ARG A 1 215 ? 19.040 -4.219 -16.374 1.00 97.50 215 ARG A C 1
ATOM 1650 O O . ARG A 1 215 ? 18.192 -4.773 -15.688 1.00 97.50 215 ARG A O 1
ATOM 1657 N N . LYS A 1 216 ? 18.733 -3.194 -17.172 1.00 97.69 216 LYS A N 1
ATOM 1658 C CA . LYS A 1 216 ? 17.352 -2.708 -17.323 1.00 97.69 216 LYS A CA 1
ATOM 1659 C C . LYS A 1 216 ? 16.486 -3.762 -18.017 1.00 97.69 216 LYS A C 1
ATOM 1661 O O . LYS A 1 216 ? 16.782 -4.162 -19.141 1.00 97.69 216 LYS A O 1
ATOM 1666 N N . MET A 1 217 ? 15.396 -4.155 -17.366 1.00 98.31 217 MET A N 1
ATOM 1667 C CA . MET A 1 217 ? 14.466 -5.191 -17.824 1.00 98.31 217 MET A CA 1
ATOM 1668 C C . MET A 1 217 ? 13.075 -4.652 -18.170 1.00 98.31 217 MET A C 1
ATOM 1670 O O . MET A 1 217 ? 12.204 -5.437 -18.521 1.00 98.31 217 MET A O 1
ATOM 1674 N N . LEU A 1 218 ? 12.851 -3.331 -18.129 1.00 98.06 218 LEU A N 1
ATOM 1675 C CA . LEU A 1 218 ? 11.531 -2.754 -18.418 1.00 98.06 218 LEU A CA 1
ATOM 1676 C C . LEU A 1 218 ? 11.030 -3.109 -19.828 1.00 98.06 218 LEU A C 1
ATOM 1678 O O . LEU A 1 218 ? 9.897 -3.542 -19.981 1.00 98.06 218 LEU A O 1
ATOM 1682 N N . VAL A 1 219 ? 11.873 -2.959 -20.855 1.00 97.94 219 VAL A N 1
ATOM 1683 C CA . VAL A 1 219 ? 11.492 -3.290 -22.241 1.00 97.94 219 VAL A CA 1
ATOM 1684 C C . VAL A 1 219 ? 11.228 -4.793 -22.416 1.00 97.94 219 VAL A C 1
ATOM 1686 O O . VAL A 1 219 ? 10.184 -5.126 -22.972 1.00 97.94 219 VAL A O 1
ATOM 1689 N N . PRO A 1 220 ? 12.103 -5.708 -21.944 1.00 97.75 220 PRO A N 1
ATOM 1690 C CA . PRO A 1 220 ? 11.783 -7.134 -21.896 1.00 97.75 220 PRO A CA 1
ATOM 1691 C C . PRO A 1 220 ? 10.458 -7.440 -21.192 1.00 97.75 220 PRO A C 1
ATOM 1693 O O . PRO A 1 220 ? 9.634 -8.136 -21.767 1.00 97.75 220 PRO A O 1
ATOM 1696 N N . LEU A 1 221 ? 10.218 -6.867 -20.008 1.00 98.25 221 LEU A N 1
ATOM 1697 C CA . LEU A 1 221 ? 8.978 -7.073 -19.259 1.00 98.25 221 LEU A CA 1
ATOM 1698 C C . LEU A 1 221 ? 7.748 -6.664 -20.077 1.00 98.25 221 LEU A C 1
ATOM 1700 O O . LEU A 1 221 ? 6.800 -7.430 -20.165 1.00 98.25 221 LEU A O 1
ATOM 1704 N N . VAL A 1 222 ? 7.767 -5.485 -20.703 1.00 97.62 222 VAL A N 1
ATOM 1705 C CA . VAL A 1 222 ? 6.643 -5.000 -21.523 1.00 97.62 222 VAL A CA 1
ATOM 1706 C C . VAL A 1 222 ? 6.384 -5.894 -22.740 1.00 97.62 222 VAL A C 1
ATOM 1708 O O . VAL A 1 222 ? 5.249 -5.978 -23.179 1.00 97.62 222 VAL A O 1
ATOM 1711 N N . ARG A 1 223 ? 7.404 -6.564 -23.289 1.00 97.62 223 ARG A N 1
ATOM 1712 C CA . ARG A 1 223 ? 7.222 -7.516 -24.401 1.00 97.62 223 ARG A CA 1
ATOM 1713 C C . ARG A 1 223 ? 6.617 -8.852 -23.966 1.00 97.62 223 ARG A C 1
ATOM 1715 O O . ARG A 1 223 ? 6.050 -9.538 -24.806 1.00 97.62 223 ARG A O 1
ATOM 1722 N N . GLU A 1 224 ? 6.784 -9.224 -22.699 1.00 96.75 224 GLU A N 1
ATOM 1723 C CA . GLU A 1 224 ? 6.222 -10.452 -22.118 1.00 96.75 224 GLU A CA 1
ATOM 1724 C C . GLU A 1 224 ? 4.764 -10.290 -21.649 1.00 96.75 224 GLU A C 1
ATOM 1726 O O . GLU A 1 224 ? 4.061 -11.291 -21.474 1.00 96.75 224 GLU A O 1
ATOM 1731 N N . LEU A 1 225 ? 4.331 -9.048 -21.403 1.00 95.44 225 LEU A N 1
ATOM 1732 C CA . LEU A 1 225 ? 2.971 -8.679 -20.992 1.00 95.44 225 LEU A CA 1
ATOM 1733 C C . LEU A 1 225 ? 2.024 -8.577 -22.191 1.00 95.44 225 LEU A C 1
ATOM 1735 O O . LEU A 1 225 ? 0.891 -9.093 -22.051 1.00 95.44 225 LEU A O 1
#

Sequence (225 aa):
MNRKVGIVTLGCPKNLVDSEIMAGSLQDAGYEITPDHRSAEAIIVNTCAFIGDAKEEAIMSILEAARYKDEGCLKILIVAGCLAERYKEEIIREIPEVDVVVGTGSVGEIPGILNDKLGSGKNGQEIRARKPDSVDYLELTRFVSDSKPYVYLKIAEGCDNRCTYCVIPSLRGSFRSRSVENIVREARMLARKGKKEIVLVAQDVTRYGTDNYGRKMLVPLVREL